Protein AF-0000000076143671 (afdb_homodimer)

Radius of gyration: 21.93 Å; Cα contacts (8 Å, |Δi|>4): 970; chains: 2; bounding box: 43×62×64 Å

InterPro domains:
  IPR011004 Trimeric LpxA-like superfamily [SSF51161] (24-179)
  IPR051159 Hexapeptide-repeat containing acetyltransferases [PTHR23416] (44-178)

Solvent-accessible surface area (backbone atoms only — not comparable to full-atom values): 17662 Å² total; per-residue (Å²): 127,59,84,61,67,81,40,56,78,71,84,79,74,55,67,69,58,51,53,53,39,51,52,45,51,52,46,37,63,69,70,35,39,74,45,57,71,92,50,64,36,65,58,49,48,49,54,34,39,74,51,50,20,44,67,42,55,76,38,43,60,31,30,59,34,44,67,61,33,40,58,27,34,38,36,31,37,46,21,36,37,29,49,47,18,35,42,39,25,80,24,44,34,38,39,25,34,46,21,39,39,29,39,47,17,37,45,36,10,61,51,58,41,83,91,40,86,50,40,48,80,42,68,29,42,31,41,37,30,38,45,19,35,38,31,40,44,18,38,39,39,50,54,25,38,38,30,43,39,17,32,36,37,61,58,15,31,35,77,56,67,43,60,58,34,22,33,23,41,25,76,70,40,38,80,73,48,75,49,61,66,62,129,125,61,84,59,62,79,42,56,76,72,83,81,76,54,66,66,58,51,52,51,40,51,53,47,51,51,47,37,64,70,67,35,39,73,45,57,70,92,49,65,36,65,57,49,50,49,53,34,39,75,51,49,20,44,68,41,57,76,38,43,61,32,29,60,33,44,67,62,31,41,58,27,34,36,36,32,38,45,22,33,38,30,48,48,18,34,40,37,24,81,24,45,36,38,39,26,32,46,21,39,39,28,39,46,17,36,42,33,10,61,50,58,41,74,36,37,88,50,41,49,79,41,69,28,43,31,41,36,31,40,47,19,35,38,30,38,43,20,36,38,37,50,54,25,38,38,28,44,41,16,32,38,36,62,56,13,31,34,78,53,66,42,62,58,36,22,34,23,41,40,59,69,43,38,80,72,46,76,54,83,78,83,128

pLDDT: mean 96.19, std 6.28, range [43.91, 99.0]

Secondary structure (DSSP, 8-state):
--TTGGG-------HHHHHHHHHHHHHIIIIITTS-TTS-HHHHHHHHHHTT-EE-TT-EE-TT-EES-GGGEEE-TT-EE-TT-EEE-SS-EEE-SS-EE-TT-EEE-EEE-TTSTT--EEE--EEE-TT-EE-TT-EE-TT-EE-TT-EEPTT-EE-S-B-TTEEEEETTEEEEEE-----/--GGGGG-------HHHHHHHHHHHHHIIIIITTS-TTS-HHHHHHHHHHTT-EE-TT-EE-TT-EES-GGGEEE-TT-EE-TT-EEE-SS-EEE-SS-EE-TT-EEE-EEE-TTSTT--EEE--EEE-TT-EE-TT-EE-TT-EE-TT-EEPTT-EE-S-B-TTEEEEETTEEEEEE-----

Foldseek 3Di:
DDPCVVLDADDPDDPVLVVLQVVVVVCLVPPQQVDDQVDDQVVNCVVLVVQQAAEEEQEREGSQEAARGSNQEYEEANEYEEHQEYRAPPHHEYYEYQEYDEYNEYEHQWFFDPVDSSRHIDGAYEAEYAQEYEYAHEYEYHHEYEDANEYEDYNEYDPYYADHQFYWYHDPIDGDGGNDDDD/DPPCVVLDADDPDDVVLVVLQVVVVVCLVPPQQVDDQVDDQVVNCVVLVVQQAAEEEQEREGSQEAARGSNQEYEEANEYEEHQEYRQPPHHEHYEYQEYEEYNEYEHQWFFDPVDSSGHIDGAYEAEYAQEYEYACEYEYHHEYEDANEYEDHNEYDPYYADHQFDWYHDPIDGDGGNDDDD

Nearest PDB structures (foldseek):
  4egg-assembly1_A  TM=7.668E-01  e=8.177E-09  Staphylococcus aureus subsp. aureus COL
  3vbp-assembly1_E  TM=7.638E-01  e=4.800E-09  Bacillus cereus SJ1
  3vbk-assembly1_E  TM=7.243E-01  e=2.133E-08  Bacillus cereus SJ1
  3jqy-assembly1_C  TM=7.443E-01  e=2.441E-06  Escherichia coli
  3jqy-assembly1_A  TM=7.448E-01  e=2.314E-06  Escherichia coli

Sequence (366 aa):
MSDFAQLKYVDTLPRSNKARRLLWGVVYQLLFRPTPRWMLHGWRSWLLRRFGAKVGVGCRIAPTCSIWAPWNLEIGDYTAIADGVDVYAMARITLGSKVAIS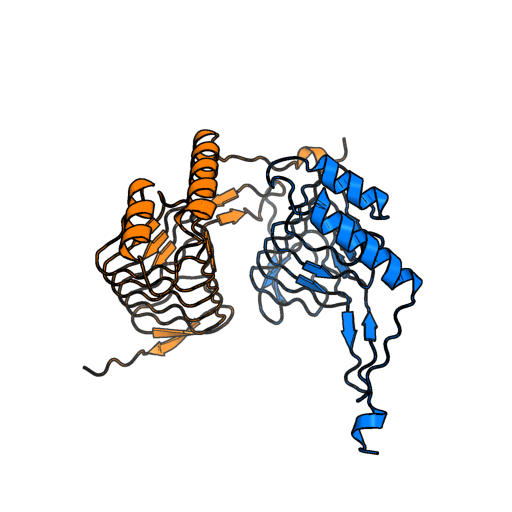QRSFLCTGTHDTRSLLRPLVTREILIKDHVWVAAESFIHPGCVLEEGCVVGARSVVIANLPAWMICVGAPCRPLKPRDITLMSDFAQLKYVDTLPRSNKARRLLWGVVYQLLFRPTPRWMLHGWRSWLLRRFGAKVGVGCRIAPTCSIWAPWNLEIGDYTAIADGVDVYAMARITLGSKVAISQRSFLCTGTHDTRSLLRPLVTREILIKDHVWVAAESFIHPGCVLEEGCVVGARSVVIANLPAWMICVGAPCRPLKPRDITL

Organism: NCBI:txid2745518

Structure (mmCIF, N/CA/C/O backbone):
data_AF-0000000076143671-model_v1
#
loop_
_entity.id
_entity.type
_entity.pdbx_description
1 polymer 'Colanic acid biosynthesis acetyltransferase'
#
loop_
_atom_site.group_PDB
_atom_site.id
_atom_site.type_symbol
_atom_site.label_atom_id
_atom_site.label_alt_id
_atom_site.label_comp_id
_atom_site.label_asym_id
_atom_site.label_entity_id
_atom_site.label_seq_id
_atom_site.pdbx_PDB_ins_code
_atom_site.Cartn_x
_atom_site.Cartn_y
_atom_site.Cartn_z
_atom_site.occupancy
_atom_site.B_iso_or_equiv
_atom_site.auth_seq_id
_atom_site.auth_comp_id
_atom_site.auth_asym_id
_atom_site.auth_atom_id
_atom_site.pdbx_PDB_model_num
ATOM 1 N N . MET A 1 1 ? 1.943 -39.688 24.562 1 51.44 1 MET A N 1
ATOM 2 C CA . MET A 1 1 ? 2.129 -38.719 23.516 1 51.44 1 MET A CA 1
ATOM 3 C C . MET A 1 1 ? 0.936 -37.75 23.453 1 51.44 1 MET A C 1
ATOM 5 O O . MET A 1 1 ? -0.212 -38.188 23.375 1 51.44 1 MET A O 1
ATOM 9 N N . SER A 1 2 ? 1.173 -36.5 23.719 1 63.84 2 SER A N 1
ATOM 10 C CA . SER A 1 2 ? 0.063 -35.562 23.859 1 63.84 2 SER A CA 1
ATOM 11 C C . SER A 1 2 ? -0.789 -35.531 22.594 1 63.84 2 SER A C 1
ATOM 13 O O . SER A 1 2 ? -0.32 -35.875 21.516 1 63.84 2 SER A O 1
ATOM 15 N N . ASP A 1 3 ? -2.123 -35.469 22.797 1 82.12 3 ASP A N 1
ATOM 16 C CA . ASP A 1 3 ? -3.148 -35.375 21.766 1 82.12 3 ASP A CA 1
ATOM 17 C C . ASP A 1 3 ? -2.768 -34.375 20.688 1 82.12 3 ASP A C 1
ATOM 19 O O . ASP A 1 3 ? -3.066 -34.562 19.516 1 82.12 3 ASP A O 1
ATOM 23 N N . PHE A 1 4 ? -1.729 -33.5 21.062 1 90 4 PHE A N 1
ATOM 24 C CA . PHE A 1 4 ? -1.314 -32.5 20.109 1 90 4 PHE A CA 1
ATOM 25 C C . PHE A 1 4 ? -0.252 -33.031 19.156 1 90 4 PHE A C 1
ATOM 27 O O . PHE A 1 4 ? -0.133 -32.594 18.016 1 90 4 PHE A O 1
ATOM 34 N N . ALA A 1 5 ? 0.58 -34 19.578 1 88.06 5 ALA A N 1
ATOM 35 C CA . ALA A 1 5 ? 1.626 -34.594 18.75 1 88.06 5 ALA A CA 1
ATOM 36 C C . ALA A 1 5 ? 1.041 -35.188 17.484 1 88.06 5 ALA A C 1
ATOM 38 O O . ALA A 1 5 ? 1.694 -35.219 16.438 1 88.06 5 ALA A O 1
ATOM 39 N N . GLN A 1 6 ? -0.098 -35.688 17.609 1 87.88 6 GLN A N 1
ATOM 40 C CA . GLN A 1 6 ? -0.768 -36.281 16.469 1 87.88 6 GLN A CA 1
ATOM 41 C C . GLN A 1 6 ? -1.235 -35.219 15.469 1 87.88 6 GLN A C 1
ATOM 43 O O . GLN A 1 6 ? -1.636 -35.562 14.352 1 87.88 6 GLN A O 1
ATOM 48 N N . LEU A 1 7 ? -1.093 -34 15.805 1 89.75 7 LEU A N 1
ATOM 49 C CA . LEU A 1 7 ? -1.6 -32.906 14.984 1 89.75 7 LEU A CA 1
ATOM 50 C C . LEU A 1 7 ? -0.452 -32.125 14.359 1 89.75 7 LEU A C 1
ATOM 52 O O . LEU A 1 7 ? -0.616 -30.953 13.992 1 89.75 7 LEU A O 1
ATOM 56 N N . LYS A 1 8 ? 0.599 -32.75 14.312 1 88.44 8 LYS A N 1
ATOM 57 C CA . LYS A 1 8 ? 1.756 -32.094 13.695 1 88.44 8 LYS A CA 1
ATOM 58 C C . LYS A 1 8 ? 1.464 -31.719 12.25 1 88.44 8 LYS A C 1
ATOM 60 O O . LYS A 1 8 ? 0.847 -32.469 11.508 1 88.44 8 LYS A O 1
ATOM 65 N N . TYR A 1 9 ? 1.885 -30.516 11.867 1 87.69 9 TYR A N 1
ATOM 66 C CA . TYR A 1 9 ? 1.709 -30.016 10.508 1 87.69 9 TYR A CA 1
ATOM 67 C C . TYR A 1 9 ? 2.367 -30.953 9.5 1 87.69 9 TYR A C 1
ATOM 69 O O . TYR A 1 9 ? 3.502 -31.391 9.695 1 87.69 9 TYR A O 1
ATOM 77 N N . VAL A 1 10 ? 1.644 -31.234 8.422 1 83.81 10 VAL A N 1
ATOM 78 C CA . VAL A 1 10 ? 2.166 -32.062 7.34 1 83.81 10 VAL A CA 1
ATOM 79 C C . VAL A 1 10 ? 2.438 -31.203 6.113 1 83.81 10 VAL A C 1
ATOM 81 O O . VAL A 1 10 ? 1.506 -30.672 5.496 1 83.81 10 VAL A O 1
ATOM 84 N N . ASP A 1 11 ? 3.67 -31.016 5.832 1 85.69 11 ASP A N 1
ATOM 85 C CA . ASP A 1 11 ? 4.078 -30.266 4.645 1 85.69 11 ASP A CA 1
ATOM 86 C C . ASP A 1 11 ? 3.898 -31.109 3.383 1 85.69 11 ASP A C 1
ATOM 88 O O . ASP A 1 11 ? 4.598 -32.094 3.189 1 85.69 11 ASP A O 1
ATOM 92 N N . THR A 1 12 ? 3.016 -30.688 2.525 1 84.81 12 THR A N 1
ATOM 93 C CA . THR A 1 12 ? 2.65 -31.469 1.353 1 84.81 12 THR A CA 1
ATOM 94 C C . THR A 1 12 ? 3.336 -30.938 0.102 1 84.81 12 THR A C 1
ATOM 96 O O . THR A 1 12 ? 3.145 -31.469 -0.995 1 84.81 12 THR A O 1
ATOM 99 N N . LEU A 1 13 ? 4.109 -29.906 0.193 1 86.19 13 LEU A N 1
ATOM 100 C CA . LEU A 1 13 ? 4.805 -29.359 -0.965 1 86.19 13 LEU A CA 1
ATOM 101 C C . LEU A 1 13 ? 5.941 -30.281 -1.399 1 86.19 13 LEU A C 1
ATOM 103 O O . LEU A 1 13 ? 6.766 -30.688 -0.576 1 86.19 13 LEU A O 1
ATOM 107 N N . PRO A 1 14 ? 5.984 -30.578 -2.713 1 88.19 14 PRO A N 1
ATOM 108 C CA . PRO A 1 14 ? 7.027 -31.469 -3.205 1 88.19 14 PRO A CA 1
ATOM 109 C C . PRO A 1 14 ? 8.43 -30.891 -3.057 1 88.19 14 PRO A C 1
ATOM 111 O O . PRO A 1 14 ? 8.594 -29.656 -3.057 1 88.19 14 PRO A O 1
ATOM 114 N N . ARG A 1 15 ? 9.461 -31.703 -3.012 1 89.25 15 ARG A N 1
ATOM 115 C CA . ARG A 1 15 ? 10.852 -31.297 -2.854 1 89.25 15 ARG A CA 1
ATOM 116 C C . ARG A 1 15 ? 11.32 -30.469 -4.047 1 89.25 15 ARG A C 1
ATOM 118 O O . ARG A 1 15 ? 12.133 -29.562 -3.896 1 89.25 15 ARG A O 1
ATOM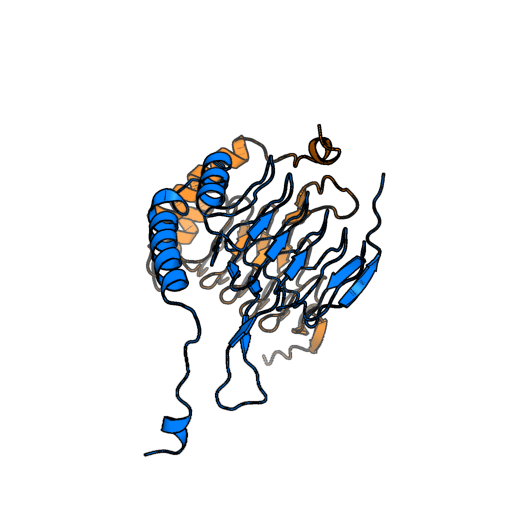 125 N N . SER A 1 16 ? 10.859 -30.875 -5.188 1 89.88 16 SER A N 1
ATOM 126 C CA . SER A 1 16 ? 11.219 -30.141 -6.398 1 89.88 16 SER A CA 1
ATOM 127 C C . SER A 1 16 ? 10.781 -28.688 -6.312 1 89.88 16 SER A C 1
ATOM 129 O O . SER A 1 16 ? 11.516 -27.781 -6.742 1 89.88 16 SER A O 1
ATOM 131 N N . ASN A 1 17 ? 9.648 -28.516 -5.805 1 91 17 ASN A N 1
ATOM 132 C CA . ASN A 1 17 ? 9.148 -27.156 -5.598 1 91 17 ASN A CA 1
ATOM 133 C C . ASN A 1 17 ? 10 -26.391 -4.598 1 91 17 ASN A C 1
ATOM 135 O O . ASN A 1 17 ? 10.32 -25.219 -4.816 1 91 17 ASN A O 1
ATOM 139 N N . LYS A 1 18 ? 10.453 -27 -3.605 1 93.06 18 LYS A N 1
ATOM 140 C CA . LYS A 1 18 ? 11.281 -26.375 -2.576 1 93.06 18 LYS A CA 1
ATOM 141 C C . LYS A 1 18 ? 12.641 -25.953 -3.141 1 93.06 18 LYS A C 1
ATOM 143 O O . LYS A 1 18 ? 13.141 -24.875 -2.82 1 93.06 18 LYS A O 1
ATOM 148 N N . ALA A 1 19 ? 13.219 -26.859 -3.924 1 95.38 19 ALA A N 1
ATOM 149 C CA . ALA A 1 19 ? 14.508 -26.547 -4.535 1 95.38 19 ALA A CA 1
ATOM 150 C C . ALA A 1 19 ? 14.406 -25.359 -5.477 1 95.38 19 ALA A C 1
ATOM 152 O O . ALA A 1 19 ? 15.266 -24.469 -5.469 1 95.38 19 ALA A O 1
ATOM 153 N N . ARG A 1 20 ? 13.406 -25.328 -6.309 1 96.19 20 ARG A N 1
ATOM 154 C CA . ARG A 1 20 ? 13.18 -24.219 -7.238 1 96.19 20 ARG A CA 1
ATOM 155 C C . ARG A 1 20 ? 12.961 -22.906 -6.488 1 96.19 20 ARG A C 1
ATOM 157 O O . ARG A 1 20 ? 13.461 -21.859 -6.902 1 96.19 20 ARG A O 1
ATOM 164 N N . ARG A 1 21 ? 12.32 -22.984 -5.422 1 96.69 21 ARG A N 1
ATOM 165 C CA . ARG A 1 21 ? 12.047 -21.812 -4.602 1 96.69 21 ARG A CA 1
ATOM 166 C C . ARG A 1 21 ? 13.328 -21.281 -3.963 1 96.69 21 ARG A C 1
ATOM 168 O O . ARG A 1 21 ? 13.508 -20.078 -3.83 1 96.69 21 ARG A O 1
ATOM 175 N N . LEU A 1 22 ? 14.102 -22.203 -3.512 1 97.44 22 LEU A N 1
ATOM 176 C CA . LEU A 1 22 ? 15.391 -21.812 -2.949 1 97.44 22 LEU A CA 1
ATOM 177 C C . LEU A 1 22 ? 16.234 -21.062 -3.982 1 97.44 22 LEU A C 1
ATOM 179 O O . LEU A 1 22 ? 16.797 -20.016 -3.688 1 97.44 22 LEU A O 1
ATOM 183 N N . LEU A 1 23 ? 16.297 -21.656 -5.16 1 98.19 23 LEU A N 1
ATOM 184 C CA . LEU A 1 23 ? 17.062 -21.016 -6.238 1 98.19 23 LEU A CA 1
ATOM 185 C C . LEU A 1 23 ? 16.484 -19.641 -6.566 1 98.19 23 LEU A C 1
ATOM 187 O O . LEU A 1 23 ? 17.234 -18.672 -6.691 1 98.19 23 LEU A O 1
ATOM 191 N N . TRP A 1 24 ? 15.219 -19.562 -6.691 1 98.44 24 TRP A N 1
ATOM 192 C CA . TRP A 1 24 ? 14.578 -18.266 -6.945 1 98.44 24 TRP A CA 1
ATOM 193 C C . TRP A 1 24 ? 14.891 -17.281 -5.832 1 98.44 24 TRP A C 1
ATOM 195 O O . TRP A 1 24 ? 15.172 -16.109 -6.094 1 98.44 24 TRP A O 1
ATOM 205 N N . GLY A 1 25 ? 14.812 -17.75 -4.637 1 98.38 25 GLY A N 1
ATOM 206 C CA . GLY A 1 25 ? 15.117 -16.891 -3.504 1 98.38 25 GLY A CA 1
ATOM 207 C C . GLY A 1 25 ? 16.5 -16.25 -3.6 1 98.38 25 GLY A C 1
ATOM 208 O O . GLY A 1 25 ? 16.656 -15.07 -3.311 1 98.38 25 GLY A O 1
ATOM 209 N N . VAL A 1 26 ? 17.438 -17.031 -4.004 1 98.56 26 VAL A N 1
ATOM 210 C CA . VAL A 1 26 ? 18.812 -16.547 -4.156 1 98.56 26 VAL A CA 1
ATOM 211 C C . VAL A 1 26 ? 18.875 -15.516 -5.285 1 98.56 26 VAL A C 1
ATOM 213 O O . VAL A 1 26 ? 19.422 -14.438 -5.113 1 98.56 26 VAL A O 1
ATOM 216 N N . VAL A 1 27 ? 18.281 -15.852 -6.406 1 98.5 27 VAL A N 1
ATOM 217 C CA . VAL A 1 27 ? 18.281 -14.969 -7.566 1 98.5 27 VAL A CA 1
ATOM 218 C C . VAL A 1 27 ? 17.547 -13.68 -7.227 1 98.5 27 VAL A C 1
ATOM 220 O O . VAL A 1 27 ? 17.984 -12.586 -7.609 1 98.5 27 VAL A O 1
ATOM 223 N N . TYR A 1 28 ? 16.438 -13.82 -6.562 1 98.5 28 TYR A N 1
ATOM 224 C CA . TYR A 1 28 ? 15.656 -12.664 -6.133 1 98.5 28 TYR A CA 1
ATOM 225 C C . TYR A 1 28 ? 16.516 -11.711 -5.301 1 98.5 28 TYR A C 1
ATOM 227 O O . TYR A 1 28 ? 16.547 -10.508 -5.562 1 98.5 28 TYR A O 1
ATOM 235 N N . GLN A 1 29 ? 17.219 -12.18 -4.285 1 98.31 29 GLN A N 1
ATOM 236 C CA . GLN A 1 29 ? 17.984 -11.359 -3.348 1 98.31 29 GLN A CA 1
ATOM 237 C C . GLN A 1 29 ? 19.172 -10.695 -4.035 1 98.31 29 GLN A C 1
ATOM 239 O O . GLN A 1 29 ? 19.531 -9.57 -3.709 1 98.31 29 GLN A O 1
ATOM 244 N N . LEU A 1 30 ? 19.734 -11.336 -5.035 1 98.31 30 LEU A N 1
ATOM 245 C CA . LEU A 1 30 ? 21 -10.875 -5.594 1 98.31 30 LEU A CA 1
ATOM 246 C C . LEU A 1 30 ? 20.766 -10.078 -6.875 1 98.31 30 LEU A C 1
ATOM 248 O O . LEU A 1 30 ? 21.484 -9.125 -7.156 1 98.31 30 LEU A O 1
ATOM 252 N N . LEU A 1 31 ? 19.75 -10.477 -7.66 1 98.31 31 LEU A N 1
ATOM 253 C CA . LEU A 1 31 ? 19.688 -9.961 -9.023 1 98.31 31 LEU A CA 1
ATOM 254 C C . LEU A 1 31 ? 18.375 -9.211 -9.258 1 98.31 31 LEU A C 1
ATOM 256 O O . LEU A 1 31 ? 18.25 -8.461 -10.227 1 98.31 31 LEU A O 1
ATOM 260 N N . PHE A 1 32 ? 17.422 -9.414 -8.422 1 98.44 32 PHE A N 1
ATOM 261 C CA . PHE A 1 32 ? 16.109 -8.812 -8.609 1 98.44 32 PHE A CA 1
ATOM 262 C C . PHE A 1 32 ? 15.914 -7.633 -7.656 1 98.44 32 PHE A C 1
ATOM 264 O O . PHE A 1 32 ? 15.852 -6.48 -8.094 1 98.44 32 PHE A O 1
ATOM 271 N N . ARG A 1 33 ? 15.977 -7.816 -6.352 1 97.62 33 ARG A N 1
ATOM 272 C CA . ARG A 1 33 ? 15.625 -6.875 -5.293 1 97.62 33 ARG A CA 1
ATOM 273 C C . ARG A 1 33 ? 16.562 -5.672 -5.301 1 97.62 33 ARG A C 1
ATOM 275 O O . ARG A 1 33 ? 16.125 -4.535 -5.109 1 97.62 33 ARG A O 1
ATOM 282 N N . PRO A 1 34 ? 17.875 -5.816 -5.555 1 96.31 34 PRO A N 1
ATOM 283 C CA . PRO A 1 34 ? 18.766 -4.672 -5.434 1 96.31 34 PRO A CA 1
ATOM 284 C C . PRO A 1 34 ? 18.703 -3.74 -6.641 1 96.31 34 PRO A C 1
ATOM 286 O O . PRO A 1 34 ? 19.359 -2.691 -6.652 1 96.31 34 PRO A O 1
ATOM 289 N N . THR A 1 35 ? 17.906 -4.023 -7.641 1 96.06 35 THR A N 1
ATOM 290 C CA . THR A 1 35 ? 17.828 -3.193 -8.836 1 96.06 35 THR A CA 1
ATOM 291 C C . THR A 1 35 ? 17.078 -1.894 -8.547 1 96.06 35 THR A C 1
ATOM 293 O O . THR A 1 35 ? 16.188 -1.862 -7.703 1 96.06 35 THR A O 1
ATOM 296 N N . PRO A 1 36 ? 17.5 -0.826 -9.227 1 91.12 36 PRO A N 1
ATOM 297 C CA . PRO A 1 36 ? 16.812 0.444 -8.984 1 91.12 36 PRO A CA 1
ATOM 298 C C . PRO A 1 36 ? 15.359 0.433 -9.461 1 91.12 36 PRO A C 1
ATOM 300 O O . PRO A 1 36 ? 15.07 -0.077 -10.547 1 91.12 36 PRO A O 1
ATOM 303 N N . ARG A 1 37 ? 14.547 1.018 -8.641 1 87.19 37 ARG A N 1
ATOM 304 C CA . ARG A 1 37 ? 13.102 1.002 -8.852 1 87.19 37 ARG A CA 1
ATOM 305 C C . ARG A 1 37 ? 12.734 1.666 -10.172 1 87.19 37 ARG A C 1
ATOM 307 O O . ARG A 1 37 ? 11.836 1.203 -10.875 1 87.19 37 ARG A O 1
ATOM 314 N N . TRP A 1 38 ? 13.391 2.643 -10.555 1 85.69 38 TRP A N 1
ATOM 315 C CA . TRP A 1 38 ? 12.953 3.479 -11.664 1 85.69 38 TRP A CA 1
ATOM 316 C C . TRP A 1 38 ? 13.516 2.967 -12.984 1 85.69 38 TRP A C 1
ATOM 318 O O . TRP A 1 38 ? 13.156 3.459 -14.055 1 85.69 38 TRP A O 1
ATOM 328 N N . MET A 1 39 ? 14.383 1.941 -12.859 1 88.81 39 MET A N 1
ATOM 329 C CA . MET A 1 39 ? 15.023 1.429 -14.07 1 88.81 39 MET A CA 1
ATOM 330 C C . MET A 1 39 ? 15.062 -0.096 -14.055 1 88.81 39 MET A C 1
ATOM 332 O O . MET A 1 39 ? 14.641 -0.726 -13.086 1 88.81 39 MET A O 1
ATOM 336 N N . LEU A 1 40 ? 15.375 -0.721 -15.227 1 94.62 40 LEU A N 1
ATOM 337 C CA . LEU A 1 40 ? 15.664 -2.139 -15.414 1 94.62 40 LEU A CA 1
ATOM 338 C C . LEU A 1 40 ? 14.391 -2.971 -15.32 1 94.62 40 LEU A C 1
ATOM 340 O O . LEU A 1 40 ? 14.398 -4.059 -14.734 1 94.62 40 LEU A O 1
ATOM 344 N N . HIS A 1 41 ? 13.305 -2.416 -15.727 1 96.12 41 HIS A N 1
ATOM 345 C CA . HIS A 1 41 ? 12.062 -3.176 -15.789 1 96.12 41 HIS A CA 1
ATOM 346 C C . HIS A 1 41 ? 12.203 -4.387 -16.703 1 96.12 41 HIS A C 1
ATOM 348 O O . HIS A 1 41 ? 11.695 -5.469 -16.406 1 96.12 41 HIS A O 1
ATOM 354 N N . GLY A 1 42 ? 12.883 -4.199 -17.797 1 97.62 42 GLY A N 1
ATOM 355 C CA . GLY A 1 42 ? 13.109 -5.293 -18.734 1 97.62 42 GLY A CA 1
ATOM 356 C C . GLY A 1 42 ? 13.891 -6.438 -18.125 1 97.62 42 GLY A C 1
ATOM 357 O O . GLY A 1 42 ? 13.586 -7.605 -18.375 1 97.62 42 GLY A O 1
ATOM 358 N N . TRP A 1 43 ? 14.945 -6.047 -17.344 1 98.38 43 TRP A N 1
ATOM 359 C CA . TRP A 1 43 ? 15.766 -7.043 -16.672 1 98.38 43 TRP A CA 1
ATOM 360 C C . TRP A 1 43 ? 14.922 -7.879 -15.711 1 98.38 43 TRP A C 1
ATOM 362 O O . TRP A 1 43 ? 15 -9.109 -15.719 1 98.38 43 TRP A O 1
ATOM 372 N N . ARG A 1 44 ? 14.078 -7.266 -14.969 1 98.62 44 ARG A N 1
ATOM 373 C CA . ARG A 1 44 ? 13.25 -7.969 -13.992 1 98.62 44 ARG A CA 1
ATOM 374 C C . ARG A 1 44 ? 12.227 -8.859 -14.688 1 98.62 44 ARG A C 1
ATOM 376 O O . ARG A 1 44 ? 12 -10 -14.266 1 98.62 44 ARG A O 1
ATOM 383 N N . SER A 1 45 ? 11.633 -8.383 -15.758 1 98.69 45 SER A N 1
ATOM 384 C CA . SER A 1 45 ? 10.711 -9.203 -16.547 1 98.69 45 SER A CA 1
ATOM 385 C C . SER A 1 45 ? 11.422 -10.398 -17.156 1 98.69 45 SER A C 1
ATOM 387 O O . SER A 1 45 ? 10.875 -11.5 -17.203 1 98.69 45 SER A O 1
ATOM 389 N N . TRP A 1 46 ? 12.641 -10.117 -17.641 1 98.69 46 TRP A N 1
ATOM 390 C CA . TRP A 1 46 ? 13.445 -11.188 -18.219 1 98.69 46 TRP A CA 1
ATOM 391 C C . TRP A 1 46 ? 13.734 -12.281 -17.203 1 98.69 46 TRP A C 1
ATOM 393 O O . TRP A 1 46 ? 13.578 -13.469 -17.484 1 98.69 46 TRP A O 1
ATOM 403 N N . LEU A 1 47 ? 14.133 -11.914 -16.016 1 98.69 47 LEU A N 1
ATOM 404 C CA . LEU A 1 47 ? 14.422 -12.859 -14.938 1 98.69 47 LEU A CA 1
ATOM 405 C C . LEU A 1 47 ? 13.188 -13.695 -14.609 1 98.69 47 LEU A C 1
ATOM 407 O O . LEU A 1 47 ? 13.281 -14.914 -14.453 1 98.69 47 LEU A O 1
ATOM 411 N N . LEU A 1 48 ? 12.047 -13.039 -14.547 1 98.81 48 LEU A N 1
ATOM 412 C CA . LEU A 1 48 ? 10.797 -13.734 -14.242 1 98.81 48 LEU A CA 1
ATOM 413 C C . LEU A 1 48 ? 10.469 -14.758 -15.32 1 98.81 48 LEU A C 1
ATOM 415 O O . LEU A 1 48 ? 10.07 -15.883 -15.016 1 98.81 48 LEU A O 1
ATOM 419 N N . ARG A 1 49 ? 10.641 -14.367 -16.531 1 98.81 49 ARG A N 1
ATOM 420 C CA . ARG A 1 49 ? 10.383 -15.289 -17.641 1 98.81 49 ARG A CA 1
ATOM 421 C C . ARG A 1 49 ? 11.312 -16.5 -17.562 1 98.81 49 ARG A C 1
ATOM 423 O O . ARG A 1 49 ? 10.906 -17.625 -17.859 1 98.81 49 ARG A O 1
ATOM 430 N N . ARG A 1 50 ? 12.523 -16.266 -17.172 1 98.62 50 ARG A N 1
ATOM 431 C CA . ARG A 1 50 ? 13.5 -17.344 -17.078 1 98.62 50 ARG A CA 1
ATOM 432 C C . ARG A 1 50 ? 13.102 -18.344 -16 1 98.62 50 ARG A C 1
ATOM 434 O O . ARG A 1 50 ? 13.484 -19.516 -16.062 1 98.62 50 ARG A O 1
ATOM 441 N N . PHE A 1 51 ? 12.305 -17.859 -15.117 1 98.62 51 PHE A N 1
ATOM 442 C CA . PHE A 1 51 ? 11.883 -18.75 -14.039 1 98.62 51 PHE A CA 1
ATOM 443 C C . PHE A 1 51 ? 10.453 -19.234 -14.258 1 98.62 51 PHE A C 1
ATOM 445 O O . PHE A 1 51 ? 9.805 -19.703 -13.32 1 98.62 51 PHE A O 1
ATOM 452 N N . GLY A 1 52 ? 9.93 -18.969 -15.461 1 98.5 52 GLY A N 1
ATOM 453 C CA . GLY A 1 52 ? 8.703 -19.641 -15.852 1 98.5 52 GLY A CA 1
ATOM 454 C C . GLY A 1 52 ? 7.504 -18.719 -15.891 1 98.5 52 GLY A C 1
ATOM 455 O O . GLY A 1 52 ? 6.41 -19.125 -16.297 1 98.5 52 GLY A O 1
ATOM 456 N N . ALA A 1 53 ? 7.637 -17.531 -15.453 1 98.88 53 ALA A N 1
ATOM 457 C CA . ALA A 1 53 ? 6.52 -16.594 -15.539 1 98.88 53 ALA A CA 1
ATOM 458 C C . ALA A 1 53 ? 6.23 -16.203 -16.984 1 98.88 53 ALA A C 1
ATOM 460 O O . ALA A 1 53 ? 7.117 -16.266 -17.844 1 98.88 53 ALA A O 1
ATOM 461 N N . LYS A 1 54 ? 4.996 -15.891 -17.25 1 98.88 54 LYS A N 1
ATOM 462 C CA . LYS A 1 54 ? 4.602 -15.211 -18.484 1 98.88 54 LYS A CA 1
ATOM 463 C C . LYS A 1 54 ? 4.379 -13.719 -18.234 1 98.88 54 LYS A C 1
ATOM 465 O O . LYS A 1 54 ? 3.49 -13.336 -17.469 1 98.88 54 LYS A O 1
ATOM 470 N N . VAL A 1 55 ? 5.191 -12.922 -18.891 1 98.81 55 VAL A N 1
ATOM 471 C CA . VAL A 1 55 ? 5.121 -11.484 -18.672 1 98.81 55 VAL A CA 1
ATOM 472 C C . VAL A 1 55 ? 5.016 -10.766 -20.031 1 98.81 55 VAL A C 1
ATOM 474 O O . VAL A 1 55 ? 5.871 -10.938 -20.891 1 98.81 55 VAL A O 1
ATOM 477 N N . GLY A 1 56 ? 3.98 -10.031 -20.172 1 98.25 56 GLY A N 1
ATOM 478 C CA . GLY A 1 56 ? 3.762 -9.273 -21.391 1 98.25 56 GLY A CA 1
ATOM 479 C C . GLY A 1 56 ? 4.715 -8.102 -21.547 1 98.25 56 GLY A C 1
ATOM 480 O O . GLY A 1 56 ? 5.703 -7.996 -20.828 1 98.25 56 GLY A O 1
ATOM 481 N N . VAL A 1 57 ? 4.406 -7.254 -22.484 1 96.94 57 VAL A N 1
ATOM 482 C CA . VAL A 1 57 ? 5.289 -6.141 -22.812 1 96.94 57 VAL A CA 1
ATOM 483 C C . VAL A 1 57 ? 4.953 -4.938 -21.938 1 96.94 57 VAL A C 1
ATOM 485 O O . VAL A 1 57 ? 3.826 -4.812 -21.453 1 96.94 57 VAL A O 1
ATOM 488 N N . GLY A 1 58 ? 5.934 -4.145 -21.641 1 96.19 58 GLY A N 1
ATOM 489 C CA . GLY A 1 58 ? 5.73 -2.842 -21.031 1 96.19 58 GLY A CA 1
ATOM 490 C C . GLY A 1 58 ? 5.363 -2.92 -19.562 1 96.19 58 GLY A C 1
ATOM 491 O O . GLY A 1 58 ? 4.82 -1.965 -19 1 96.19 58 GLY A O 1
ATOM 492 N N . CYS A 1 59 ? 5.559 -4.02 -18.938 1 97.38 59 CYS A N 1
ATOM 493 C CA . CYS A 1 59 ? 5.234 -4.172 -17.531 1 97.38 59 CYS A CA 1
ATOM 494 C C . CYS A 1 59 ? 6.258 -3.453 -16.656 1 97.38 59 CYS A C 1
ATOM 496 O O . CYS A 1 59 ? 7.422 -3.322 -17.031 1 97.38 59 CYS A O 1
ATOM 498 N N . ARG A 1 60 ? 5.773 -2.924 -15.617 1 97.25 60 ARG A N 1
ATOM 499 C CA . ARG A 1 60 ? 6.609 -2.303 -14.594 1 97.25 60 ARG A CA 1
ATOM 500 C C . ARG A 1 60 ? 6.488 -3.039 -13.266 1 97.25 60 ARG A C 1
ATOM 502 O O . ARG A 1 60 ? 5.5 -2.871 -12.539 1 97.25 60 A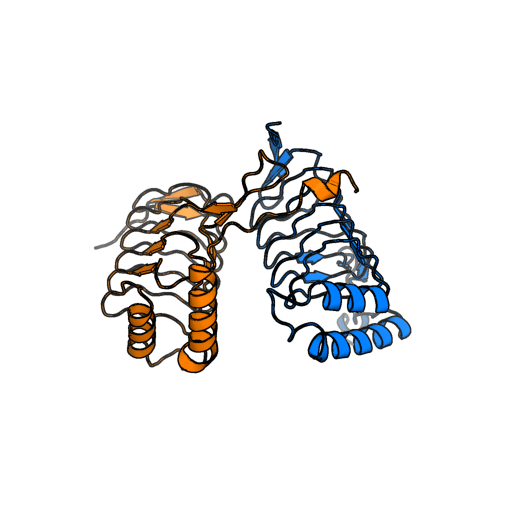RG A O 1
ATOM 509 N N . ILE A 1 61 ? 7.469 -3.75 -12.906 1 98.31 61 ILE A N 1
ATOM 510 C CA . ILE A 1 61 ? 7.48 -4.574 -11.695 1 98.31 61 ILE A CA 1
ATOM 511 C C . ILE A 1 61 ? 8.523 -4.047 -10.719 1 98.31 61 ILE A C 1
ATOM 513 O O . ILE A 1 61 ? 9.719 -4.043 -11.023 1 98.31 61 ILE A O 1
ATOM 517 N N . ALA A 1 62 ? 8.047 -3.631 -9.578 1 98.25 62 ALA A N 1
ATOM 518 C CA . ALA A 1 62 ? 8.938 -3.029 -8.594 1 98.25 62 ALA A CA 1
ATOM 519 C C . ALA A 1 62 ? 9.914 -4.062 -8.031 1 98.25 62 ALA A C 1
ATOM 521 O O . ALA A 1 62 ? 9.539 -5.219 -7.82 1 98.25 62 ALA A O 1
ATOM 522 N N . PRO A 1 63 ? 11.07 -3.66 -7.676 1 97.88 63 PRO A N 1
ATOM 523 C CA . PRO A 1 63 ? 12.07 -4.609 -7.199 1 97.88 63 PRO A CA 1
ATOM 524 C C . PRO A 1 63 ? 11.773 -5.137 -5.801 1 97.88 63 PRO A C 1
ATOM 526 O O . PRO A 1 63 ? 12.273 -6.195 -5.414 1 97.88 63 PRO A O 1
ATOM 529 N N . THR A 1 64 ? 10.984 -4.391 -5.074 1 97.69 64 THR A N 1
ATOM 530 C CA . THR A 1 64 ? 10.766 -4.781 -3.684 1 97.69 64 THR A CA 1
ATOM 531 C C . THR A 1 64 ? 9.531 -5.664 -3.555 1 97.69 64 THR A C 1
ATOM 533 O O . THR A 1 64 ? 9.188 -6.113 -2.459 1 97.69 64 THR A O 1
ATOM 536 N N . CYS A 1 65 ? 8.836 -5.906 -4.656 1 98.31 65 CYS A N 1
ATOM 537 C CA . CYS A 1 65 ? 7.742 -6.867 -4.566 1 98.31 65 CYS A CA 1
ATOM 538 C C . CYS A 1 65 ? 8.281 -8.281 -4.371 1 98.31 65 CYS A C 1
ATOM 540 O O . CYS A 1 65 ? 9.375 -8.602 -4.832 1 98.31 65 CYS A O 1
ATOM 542 N N . SER A 1 66 ? 7.531 -9.039 -3.631 1 98.12 66 SER A N 1
ATOM 543 C CA . SER A 1 66 ? 7.887 -10.445 -3.426 1 98.12 66 SER A CA 1
ATOM 544 C C . SER A 1 66 ? 7.047 -11.359 -4.312 1 98.12 66 SER A C 1
ATOM 546 O O . SER A 1 66 ? 5.824 -11.219 -4.379 1 98.12 66 SER A O 1
ATOM 548 N N . ILE A 1 67 ? 7.688 -12.273 -4.984 1 98.25 67 ILE A N 1
ATOM 549 C CA . ILE A 1 67 ? 7.027 -13.266 -5.82 1 98.25 67 ILE A CA 1
ATOM 550 C C . ILE A 1 67 ? 7.383 -14.672 -5.332 1 98.25 67 ILE A C 1
ATOM 552 O O . ILE A 1 67 ? 8.523 -15.109 -5.473 1 98.25 67 ILE A O 1
ATOM 556 N N . TRP A 1 68 ? 6.438 -15.328 -4.844 1 97.81 68 TRP A N 1
ATOM 557 C CA . TRP A 1 68 ? 6.641 -16.625 -4.195 1 97.81 68 TRP A CA 1
ATOM 558 C C . TRP A 1 68 ? 7.098 -17.672 -5.203 1 97.81 68 TRP A C 1
ATOM 560 O O . TRP A 1 68 ? 8.047 -18.406 -4.945 1 97.81 68 TRP A O 1
ATOM 570 N N . ALA A 1 69 ? 6.492 -17.797 -6.32 1 98.25 69 ALA A N 1
ATOM 571 C CA . ALA A 1 69 ? 6.766 -18.75 -7.387 1 98.25 69 ALA A CA 1
ATOM 572 C C . ALA A 1 69 ? 6.496 -18.141 -8.758 1 98.25 69 ALA A C 1
ATOM 574 O O . ALA A 1 69 ? 5.359 -18.141 -9.234 1 98.25 69 ALA A O 1
ATOM 575 N N . PRO A 1 70 ? 7.559 -17.703 -9.414 1 98.69 70 PRO A N 1
ATOM 576 C CA . PRO A 1 70 ? 7.355 -17.078 -10.719 1 98.69 70 PRO A CA 1
ATOM 577 C C . PRO A 1 70 ? 6.664 -18 -11.719 1 98.69 70 PRO A C 1
ATOM 579 O O . PRO A 1 70 ? 5.91 -17.547 -12.578 1 98.69 70 PRO A O 1
ATOM 582 N N . TRP A 1 71 ? 6.855 -19.25 -11.648 1 98.62 71 TRP A N 1
ATOM 583 C CA . TRP A 1 71 ? 6.285 -20.203 -12.586 1 98.62 71 TRP A CA 1
ATOM 584 C C . TRP A 1 71 ? 4.773 -20.297 -12.414 1 98.62 71 TRP A C 1
ATOM 586 O O . TRP A 1 71 ? 4.086 -20.906 -13.234 1 98.62 71 TRP A O 1
ATOM 596 N N . ASN A 1 72 ? 4.246 -19.688 -11.391 1 98.75 72 ASN A N 1
ATOM 597 C CA . ASN A 1 72 ? 2.803 -19.625 -11.18 1 98.75 72 ASN A CA 1
ATOM 598 C C . ASN A 1 72 ? 2.24 -18.25 -11.516 1 98.75 72 ASN A C 1
ATOM 600 O O . ASN A 1 72 ? 1.109 -17.922 -11.141 1 98.75 72 ASN A O 1
ATOM 604 N N . LEU A 1 73 ? 2.961 -17.406 -12.195 1 98.88 73 LEU A N 1
ATOM 605 C CA . LEU A 1 73 ? 2.555 -16.016 -12.422 1 98.88 73 LEU A CA 1
ATOM 606 C C . LEU A 1 73 ? 2.4 -15.734 -13.906 1 98.88 73 LEU A C 1
ATOM 608 O O . LEU A 1 73 ? 3.305 -16.016 -14.695 1 98.88 73 LEU A O 1
ATOM 612 N N . GLU A 1 74 ? 1.266 -15.234 -14.312 1 98.94 74 GLU A N 1
ATOM 613 C CA . GLU A 1 74 ? 1.007 -14.742 -15.656 1 98.94 74 GLU A CA 1
ATOM 614 C C . GLU A 1 74 ? 0.556 -13.281 -15.641 1 98.94 74 GLU A C 1
ATOM 616 O O . GLU A 1 74 ? -0.383 -12.93 -14.922 1 98.94 74 GLU A O 1
ATOM 621 N N . ILE A 1 75 ? 1.2 -12.484 -16.406 1 98.88 75 ILE A N 1
ATOM 622 C CA . ILE A 1 75 ? 0.932 -11.047 -16.469 1 98.88 75 ILE A CA 1
ATOM 623 C C . ILE A 1 75 ? 0.743 -10.617 -17.922 1 98.88 75 ILE A C 1
ATOM 625 O O . ILE A 1 75 ? 1.577 -10.914 -18.781 1 98.88 75 ILE A O 1
ATOM 629 N N . GLY A 1 76 ? -0.34 -9.914 -18.203 1 98.5 76 GLY A N 1
ATOM 630 C CA . GLY A 1 76 ? -0.559 -9.336 -19.531 1 98.5 76 GLY A CA 1
ATOM 631 C C . GLY A 1 76 ? 0.333 -8.141 -19.812 1 98.5 76 GLY A C 1
ATOM 632 O O . GLY A 1 76 ? 1.431 -8.031 -19.25 1 98.5 76 GLY A O 1
ATOM 633 N N . ASP A 1 77 ? -0.127 -7.289 -20.719 1 98.25 77 ASP A N 1
ATOM 634 C CA . ASP A 1 77 ? 0.668 -6.16 -21.188 1 98.25 77 ASP A CA 1
ATOM 635 C C . ASP A 1 77 ? 0.438 -4.922 -20.328 1 98.25 77 ASP A C 1
ATOM 637 O O . ASP A 1 77 ? -0.681 -4.676 -19.859 1 98.25 77 ASP A O 1
ATOM 641 N N . TYR A 1 78 ? 1.494 -4.148 -20.062 1 97.44 78 TYR A N 1
ATOM 642 C CA . TYR A 1 78 ? 1.446 -2.822 -19.453 1 97.44 78 TYR A CA 1
ATOM 643 C C . TYR A 1 78 ? 0.843 -2.883 -18.062 1 97.44 78 TYR A C 1
ATOM 645 O O . TYR A 1 78 ? 0.109 -1.978 -17.656 1 97.44 78 TYR A O 1
ATOM 653 N N . THR A 1 79 ? 1.038 -3.99 -17.406 1 98.06 79 THR A N 1
ATOM 654 C CA . THR A 1 79 ? 0.612 -4.176 -16.031 1 98.06 79 THR A CA 1
ATOM 655 C C . THR A 1 79 ? 1.723 -3.777 -15.062 1 98.06 79 THR A C 1
ATOM 657 O O . THR A 1 79 ? 2.904 -3.99 -15.344 1 98.06 79 THR A O 1
ATOM 660 N N . ALA A 1 80 ? 1.286 -3.158 -13.961 1 98.06 80 ALA A N 1
ATOM 661 C CA . ALA A 1 80 ? 2.25 -2.68 -12.977 1 98.06 80 ALA A CA 1
ATOM 662 C C . ALA A 1 80 ? 2.043 -3.365 -11.633 1 98.06 80 ALA A C 1
ATOM 664 O O . ALA A 1 80 ? 0.906 -3.568 -11.195 1 98.06 80 ALA A O 1
ATOM 665 N N . ILE A 1 81 ? 3.111 -3.746 -10.953 1 98.75 81 ILE A N 1
ATOM 666 C CA . ILE A 1 81 ? 3.164 -4.25 -9.586 1 98.75 81 ILE A CA 1
ATOM 667 C C . ILE A 1 81 ? 4.078 -3.361 -8.742 1 98.75 81 ILE A C 1
ATOM 669 O O . ILE A 1 81 ? 5.285 -3.301 -8.984 1 98.75 81 ILE A O 1
ATOM 673 N N . ALA A 1 82 ? 3.506 -2.734 -7.758 1 98.19 82 ALA A N 1
ATOM 674 C CA . ALA A 1 82 ? 4.195 -1.671 -7.035 1 98.19 82 ALA A CA 1
ATOM 675 C C . ALA A 1 82 ? 5.035 -2.238 -5.895 1 98.19 82 ALA A C 1
ATOM 677 O O . ALA A 1 82 ? 5.148 -3.457 -5.746 1 98.19 82 ALA A O 1
ATOM 678 N N . ASP A 1 83 ? 5.676 -1.345 -5.16 1 97.69 83 ASP A N 1
ATOM 679 C CA . ASP A 1 83 ? 6.621 -1.679 -4.098 1 97.69 83 ASP A CA 1
ATOM 680 C C . ASP A 1 83 ? 5.926 -2.43 -2.965 1 97.69 83 ASP A C 1
ATOM 682 O O . ASP A 1 83 ? 4.824 -2.059 -2.549 1 97.69 83 ASP A O 1
ATOM 686 N N . GLY A 1 84 ? 6.57 -3.488 -2.547 1 98.31 84 GLY A N 1
ATOM 687 C CA . GLY A 1 84 ? 6.145 -4.168 -1.336 1 98.31 84 GLY A CA 1
ATOM 688 C C . GLY A 1 84 ? 4.961 -5.098 -1.56 1 98.31 84 GLY A C 1
ATOM 689 O O . GLY A 1 84 ? 4.453 -5.699 -0.613 1 98.31 84 GLY A O 1
ATOM 690 N N . VAL A 1 85 ? 4.535 -5.176 -2.797 1 98.88 85 VAL A N 1
ATOM 691 C CA . VAL A 1 85 ? 3.463 -6.125 -3.08 1 98.88 85 VAL A CA 1
ATOM 692 C C . VAL A 1 85 ? 3.947 -7.547 -2.811 1 98.88 85 VAL A C 1
ATOM 694 O O . VAL A 1 85 ? 5.078 -7.898 -3.15 1 98.88 85 VAL A O 1
ATOM 697 N N . ASP A 1 86 ? 3.125 -8.312 -2.191 1 98.88 86 ASP A N 1
ATOM 698 C CA . ASP A 1 86 ? 3.404 -9.727 -1.945 1 98.88 86 ASP A CA 1
ATOM 699 C C . ASP A 1 86 ? 2.576 -10.617 -2.867 1 98.88 86 ASP A C 1
ATOM 701 O O . ASP A 1 86 ? 1.374 -10.789 -2.658 1 98.88 86 ASP A O 1
ATOM 705 N N . VAL A 1 87 ? 3.195 -11.141 -3.885 1 98.88 87 VAL A N 1
ATOM 706 C CA . VAL A 1 87 ? 2.584 -12.094 -4.812 1 98.88 87 VAL A CA 1
ATOM 707 C C . VAL A 1 87 ? 2.826 -13.516 -4.328 1 98.88 87 VAL A C 1
ATOM 709 O O . VAL A 1 87 ? 3.793 -14.164 -4.742 1 98.88 87 VAL A O 1
ATOM 712 N N . TYR A 1 88 ? 1.923 -13.938 -3.471 1 98.75 88 TYR A N 1
ATOM 713 C CA . TYR A 1 88 ? 2.062 -15.234 -2.818 1 98.75 88 TYR A CA 1
ATOM 714 C C . TYR A 1 88 ? 1.444 -16.344 -3.666 1 98.75 88 TYR A C 1
ATOM 716 O O . TYR A 1 88 ? 0.419 -16.922 -3.293 1 98.75 88 TYR A O 1
ATOM 724 N N . ALA A 1 89 ? 2.096 -16.734 -4.707 1 98.56 89 ALA A N 1
ATOM 725 C CA . ALA A 1 89 ? 1.587 -17.578 -5.789 1 98.56 89 ALA A CA 1
ATOM 726 C C . ALA A 1 89 ? 1.876 -19.047 -5.52 1 98.56 89 ALA A C 1
ATOM 728 O O . ALA A 1 89 ? 2.529 -19.719 -6.324 1 98.56 89 ALA A O 1
ATOM 729 N N . MET A 1 90 ? 1.307 -19.547 -4.434 1 97.75 90 MET A N 1
ATOM 730 C CA . MET A 1 90 ? 1.344 -21 -4.215 1 97.75 90 MET A CA 1
ATOM 731 C C . MET A 1 90 ? 0.496 -21.719 -5.254 1 97.75 90 MET A C 1
ATOM 733 O O . MET A 1 90 ? 0.713 -22.906 -5.52 1 97.75 90 MET A O 1
ATOM 737 N N . ALA A 1 91 ? -0.488 -21.062 -5.773 1 98.25 91 ALA A N 1
ATOM 738 C CA . ALA A 1 91 ? -1.266 -21.406 -6.965 1 98.25 91 ALA A CA 1
ATOM 739 C C . ALA A 1 91 ? -1.201 -20.281 -7.992 1 98.25 91 ALA A C 1
ATOM 741 O O . ALA A 1 91 ? -0.65 -19.203 -7.719 1 98.25 91 ALA A O 1
ATOM 742 N N . ARG A 1 92 ? -1.774 -20.5 -9.117 1 98.81 92 ARG A N 1
ATOM 743 C CA . ARG A 1 92 ? -1.637 -19.562 -10.234 1 98.81 92 ARG A CA 1
ATOM 744 C C . ARG A 1 92 ? -2.283 -18.219 -9.914 1 98.81 92 ARG A C 1
ATOM 746 O O . ARG A 1 92 ? -3.391 -18.172 -9.375 1 98.81 92 ARG A O 1
ATOM 753 N N . ILE A 1 93 ? -1.559 -17.219 -10.148 1 98.94 93 ILE A N 1
ATOM 754 C CA . ILE A 1 93 ? -2.084 -15.859 -10.18 1 98.94 93 ILE A CA 1
ATOM 755 C C . ILE A 1 93 ? -1.988 -15.297 -11.594 1 98.94 93 ILE A C 1
ATOM 757 O O . ILE A 1 93 ? -0.906 -15.258 -12.188 1 98.94 93 ILE A O 1
ATOM 761 N N . THR A 1 94 ? -3.1 -14.898 -12.164 1 99 94 THR A N 1
ATOM 762 C CA . THR A 1 94 ? -3.162 -14.297 -13.484 1 99 94 THR A CA 1
ATOM 763 C C . THR A 1 94 ? -3.58 -12.828 -13.398 1 99 94 THR A C 1
ATOM 765 O O . THR A 1 94 ? -4.645 -12.516 -12.859 1 99 94 THR A O 1
ATOM 768 N N . LEU A 1 95 ? -2.762 -11.984 -13.844 1 98.94 95 LEU A N 1
ATOM 769 C CA . LEU A 1 95 ? -3.057 -10.562 -14.016 1 98.94 95 LEU A CA 1
ATOM 770 C C . LEU A 1 95 ? -3.225 -10.227 -15.5 1 98.94 95 LEU A C 1
ATOM 772 O O . LEU A 1 95 ? -2.359 -10.547 -16.312 1 98.94 95 LEU A O 1
ATOM 776 N N . GLY A 1 96 ? -4.289 -9.617 -15.82 1 98.81 96 GLY A N 1
ATOM 777 C CA . GLY A 1 96 ? -4.512 -9.203 -17.188 1 98.81 96 GLY A CA 1
ATOM 778 C C . GLY A 1 96 ? -3.631 -8.039 -17.609 1 98.81 96 GLY A C 1
ATOM 779 O O . GLY A 1 96 ? -2.555 -7.832 -17.047 1 98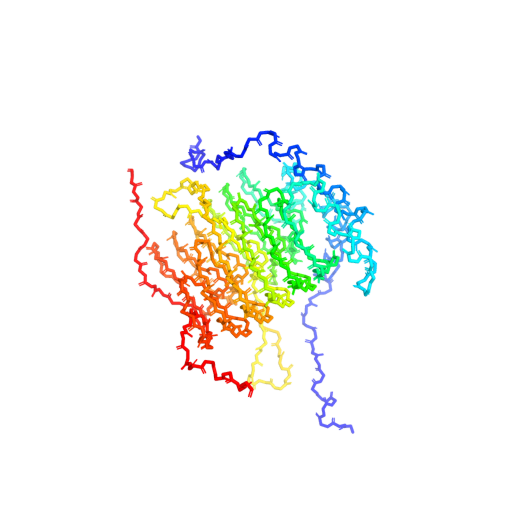.81 96 GLY A O 1
ATOM 780 N N . SER A 1 97 ? -4.07 -7.344 -18.703 1 98.62 97 SER A N 1
ATOM 781 C CA . SER A 1 97 ? -3.361 -6.188 -19.234 1 98.62 97 SER A CA 1
ATOM 782 C C . SER A 1 97 ? -3.865 -4.891 -18.609 1 98.62 97 SER A C 1
ATOM 784 O O . SER A 1 97 ? -5.055 -4.758 -18.328 1 98.62 97 SER A O 1
ATOM 786 N N . LYS A 1 98 ? -2.922 -3.949 -18.406 1 98.12 98 LYS A N 1
ATOM 787 C CA . LYS A 1 98 ? -3.219 -2.643 -17.828 1 98.12 98 LYS A CA 1
ATOM 788 C C . LYS A 1 98 ? -3.826 -2.781 -16.438 1 98.12 98 LYS A C 1
ATOM 790 O O . LYS A 1 98 ? -4.773 -2.07 -16.094 1 98.12 98 LYS A O 1
ATOM 795 N N . VAL A 1 99 ? -3.332 -3.701 -15.734 1 98.56 99 VAL A N 1
ATOM 796 C CA . VAL A 1 99 ? -3.648 -3.887 -14.32 1 98.56 99 VAL A CA 1
ATOM 797 C C . VAL A 1 99 ? -2.637 -3.137 -13.461 1 98.56 99 VAL A C 1
ATOM 799 O O . VAL A 1 99 ? -1.463 -3.025 -13.828 1 98.56 99 VAL A O 1
ATOM 802 N N . ALA A 1 100 ? -3.117 -2.545 -12.383 1 98.69 100 ALA A N 1
ATOM 803 C CA . ALA A 1 100 ? -2.23 -1.947 -11.391 1 98.69 100 ALA A CA 1
ATOM 804 C C . ALA A 1 100 ? -2.449 -2.57 -10.016 1 98.69 100 ALA A C 1
ATOM 806 O O . ALA A 1 100 ? -3.574 -2.59 -9.508 1 98.69 100 ALA A O 1
ATOM 807 N N . ILE A 1 101 ? -1.428 -3.158 -9.445 1 98.88 101 ILE A N 1
ATOM 808 C CA . ILE A 1 101 ? -1.402 -3.594 -8.055 1 98.88 101 ILE A CA 1
ATOM 809 C C . ILE A 1 101 ? -0.574 -2.615 -7.223 1 98.88 101 ILE A C 1
ATOM 811 O O . ILE A 1 101 ? 0.653 -2.578 -7.336 1 98.88 101 ILE A O 1
ATOM 815 N N . SER A 1 102 ? -1.266 -1.875 -6.383 1 98.75 102 SER A N 1
ATOM 816 C CA . SER A 1 102 ? -0.611 -0.785 -5.664 1 98.75 102 SER A CA 1
ATOM 817 C C . SER A 1 102 ? 0.181 -1.307 -4.473 1 98.75 102 SER A C 1
ATOM 819 O O . SER A 1 102 ? 0.126 -2.498 -4.156 1 98.75 102 SER A O 1
ATOM 821 N N . GLN A 1 103 ? 0.869 -0.426 -3.881 1 98.06 103 GLN A N 1
ATOM 822 C CA . GLN A 1 103 ? 1.924 -0.716 -2.916 1 98.06 103 GLN A CA 1
ATOM 823 C C . GLN A 1 103 ? 1.399 -1.581 -1.772 1 98.06 103 GLN A C 1
ATOM 825 O O . GLN A 1 103 ? 0.289 -1.365 -1.283 1 98.06 103 GLN A O 1
ATOM 830 N N . ARG A 1 104 ? 2.178 -2.598 -1.343 1 98.56 104 ARG A N 1
ATOM 831 C CA . ARG A 1 104 ? 2.049 -3.398 -0.131 1 98.56 104 ARG A CA 1
ATOM 832 C C . ARG A 1 104 ? 0.739 -4.18 -0.128 1 98.56 104 ARG A C 1
ATOM 834 O O . ARG A 1 104 ? 0.273 -4.617 0.926 1 98.56 104 ARG A O 1
ATOM 841 N N . SER A 1 105 ? 0.096 -4.332 -1.28 1 98.94 105 SER A N 1
ATOM 842 C CA . SER A 1 105 ? -1.025 -5.258 -1.396 1 98.94 105 SER A CA 1
ATOM 843 C C . SER A 1 105 ? -0.558 -6.707 -1.301 1 98.94 105 SER A C 1
ATOM 845 O O . SER A 1 105 ? 0.62 -7 -1.518 1 98.94 105 SER A O 1
ATOM 847 N N . PHE A 1 106 ? -1.443 -7.559 -0.911 1 98.94 106 PHE A N 1
ATOM 848 C CA . PHE A 1 106 ? -1.147 -8.969 -0.698 1 98.94 106 PHE A CA 1
ATOM 849 C C . PHE A 1 106 ? -2.08 -9.852 -1.522 1 98.94 106 PHE A C 1
ATOM 851 O O . PHE A 1 106 ? -3.281 -9.922 -1.248 1 98.94 106 PHE A O 1
ATOM 858 N N . LEU A 1 107 ? -1.592 -10.531 -2.561 1 98.94 107 LEU A N 1
ATOM 859 C CA . LEU A 1 107 ? -2.295 -11.539 -3.34 1 98.94 107 LEU A CA 1
ATOM 860 C C . LEU A 1 107 ? -1.98 -12.945 -2.822 1 98.94 107 LEU A C 1
ATOM 862 O O . LEU A 1 107 ? -0.898 -13.477 -3.08 1 98.94 107 LEU A O 1
ATOM 866 N N . CYS A 1 108 ? -2.902 -13.523 -2.135 1 98.94 108 CYS A N 1
ATOM 867 C CA . CYS A 1 108 ? -2.639 -14.75 -1.399 1 98.94 108 CYS A CA 1
ATOM 868 C C . CYS A 1 108 ? -3.422 -15.922 -1.991 1 98.94 108 CYS A C 1
ATOM 870 O O . CYS A 1 108 ? -4.652 -15.898 -2.008 1 98.94 108 CYS A O 1
ATOM 872 N N . THR A 1 109 ? -2.713 -16.969 -2.426 1 98.81 109 THR A N 1
ATOM 873 C CA . THR A 1 109 ? -3.412 -18.094 -3.023 1 98.81 109 THR A CA 1
ATOM 874 C C . THR A 1 109 ? -3.488 -19.266 -2.047 1 98.81 109 THR A C 1
ATOM 876 O O . THR A 1 109 ? -4.035 -20.328 -2.373 1 98.81 109 THR A O 1
ATOM 879 N N . GLY A 1 110 ? -2.902 -19.109 -0.88 1 98.12 110 GLY A N 1
ATOM 880 C CA . GLY A 1 110 ? -2.893 -20.188 0.084 1 98.12 110 GLY A CA 1
ATOM 881 C C . GLY A 1 110 ? -3.789 -19.938 1.28 1 98.12 110 GLY A C 1
ATOM 882 O O . GLY A 1 110 ? -3.941 -18.797 1.717 1 98.12 110 GLY A O 1
ATOM 883 N N . THR A 1 111 ? -4.352 -20.984 1.747 1 97.62 111 THR A N 1
ATOM 884 C CA . THR A 1 111 ? -5.098 -21.016 3.002 1 97.62 111 THR A CA 1
ATOM 885 C C . THR A 1 111 ? -5.062 -22.406 3.617 1 97.62 111 THR A C 1
ATOM 887 O O . THR A 1 111 ? -4.254 -23.25 3.217 1 97.62 111 THR A O 1
ATOM 890 N N . HIS A 1 112 ? -5.738 -22.578 4.742 1 97.25 112 HIS A N 1
ATOM 891 C CA . HIS A 1 112 ? -5.816 -23.891 5.387 1 97.25 112 HIS A CA 1
ATOM 892 C C . HIS A 1 112 ? -7.266 -24.312 5.613 1 97.25 112 HIS A C 1
ATOM 894 O O . HIS A 1 112 ? -8.133 -23.453 5.836 1 97.25 112 HIS A O 1
ATOM 900 N N . ASP A 1 113 ? -7.457 -25.641 5.527 1 95.69 113 ASP A N 1
ATOM 901 C CA . ASP A 1 113 ? -8.789 -26.172 5.797 1 95.69 113 ASP A CA 1
ATOM 902 C C . ASP A 1 113 ? -9.133 -26.062 7.277 1 95.69 113 ASP A C 1
ATOM 904 O O . ASP A 1 113 ? -8.516 -26.719 8.117 1 95.69 113 ASP A O 1
ATOM 908 N N . THR A 1 114 ? -10.117 -25.25 7.656 1 94.75 114 THR A N 1
ATOM 909 C CA . THR A 1 114 ? -10.445 -24.938 9.047 1 94.75 114 THR A CA 1
ATOM 910 C C . THR A 1 114 ? -11.312 -26.031 9.656 1 94.75 114 THR A C 1
ATOM 912 O O . THR A 1 114 ? -11.625 -26 10.852 1 94.75 114 THR A O 1
ATOM 915 N N . ARG A 1 115 ? -11.773 -27.016 8.859 1 96 115 ARG A N 1
ATOM 916 C CA . ARG A 1 115 ? -12.609 -28.094 9.359 1 96 115 ARG A CA 1
ATOM 917 C C . ARG A 1 115 ? -11.758 -29.219 9.945 1 96 115 ARG A C 1
ATOM 919 O O . ARG A 1 115 ? -12.281 -30.188 10.484 1 96 115 ARG A O 1
ATOM 926 N N . SER A 1 116 ? -10.523 -29.062 9.797 1 93.06 116 SER A N 1
ATOM 927 C CA . SER A 1 116 ? -9.602 -30.062 10.312 1 93.06 116 SER A CA 1
ATOM 928 C C . SER A 1 116 ? -8.594 -29.438 11.281 1 93.06 116 SER A C 1
ATOM 930 O O . SER A 1 116 ? -8.055 -28.375 11.023 1 93.06 116 SER A O 1
ATOM 932 N N . LEU A 1 117 ? -8.273 -30.109 12.328 1 93.12 117 LEU A N 1
ATOM 933 C CA . LEU A 1 117 ? -7.293 -29.641 13.297 1 93.12 117 LEU A CA 1
ATOM 934 C C . LEU A 1 117 ? -5.875 -29.844 12.773 1 93.12 117 LEU A C 1
ATOM 936 O O . LEU A 1 117 ? -4.918 -29.281 13.32 1 93.12 117 LEU A O 1
ATOM 940 N N . LEU A 1 118 ? -5.82 -30.609 11.68 1 91.88 118 LEU A N 1
ATOM 941 C CA . LEU A 1 118 ? -4.531 -30.75 11.016 1 91.88 118 LEU A CA 1
ATOM 942 C C . LEU A 1 118 ? -4.227 -29.531 10.156 1 91.88 118 LEU A C 1
ATOM 944 O O . LEU A 1 118 ? -3.074 -29.312 9.773 1 91.88 118 LEU A O 1
ATOM 948 N N . ARG A 1 119 ? -5.254 -28.797 9.781 1 93.62 119 ARG A N 1
ATOM 949 C CA . ARG A 1 119 ? -5.16 -27.578 8.977 1 93.62 119 ARG A CA 1
ATOM 950 C C . ARG A 1 119 ? -4.383 -27.844 7.688 1 93.62 119 ARG A C 1
ATOM 952 O O . ARG A 1 119 ? -3.422 -27.125 7.387 1 93.62 119 ARG A O 1
ATOM 959 N N . PRO A 1 120 ? -4.773 -28.781 6.922 1 94.56 120 PRO A N 1
ATOM 960 C CA . PRO A 1 120 ? -4.047 -29.031 5.672 1 94.56 120 PRO A CA 1
ATOM 961 C C . PRO A 1 120 ? -4.051 -27.812 4.742 1 94.56 120 PRO A C 1
ATOM 963 O O . PRO A 1 120 ? -5.031 -27.062 4.707 1 94.56 120 PRO A O 1
ATOM 966 N N . LEU A 1 121 ? -2.973 -27.656 3.988 1 96.31 121 LEU A N 1
ATOM 967 C CA . LEU A 1 121 ? -2.824 -26.578 3.023 1 96.31 121 LEU A CA 1
ATOM 968 C C . LEU A 1 121 ? -3.852 -26.703 1.903 1 96.31 121 LEU A C 1
ATOM 970 O O . LEU A 1 121 ? -4.078 -27.797 1.385 1 96.31 121 LEU A O 1
ATOM 974 N N . VAL A 1 122 ? -4.547 -25.625 1.653 1 97 122 VAL A N 1
ATOM 975 C CA . VAL A 1 122 ? -5.457 -25.484 0.52 1 97 122 VAL A CA 1
ATOM 976 C C . VAL A 1 122 ? -5.02 -24.312 -0.349 1 97 122 VAL A C 1
ATOM 978 O O . VAL A 1 122 ? -4.699 -23.234 0.165 1 97 122 VAL A O 1
ATOM 981 N N . THR A 1 123 ? -4.914 -24.5 -1.679 1 97.88 123 THR A N 1
ATOM 982 C CA . THR A 1 123 ? -4.531 -23.422 -2.584 1 97.88 123 THR A CA 1
ATOM 983 C C . THR A 1 123 ? -5.602 -23.203 -3.65 1 97.88 123 THR A C 1
ATOM 985 O O . THR A 1 123 ? -6.277 -24.156 -4.059 1 97.88 123 THR A O 1
ATOM 988 N N . ARG A 1 124 ? -5.836 -21.969 -3.955 1 98.69 124 ARG A N 1
ATOM 989 C CA . ARG A 1 124 ? -6.762 -21.609 -5.023 1 98.69 124 ARG A CA 1
ATOM 990 C C . ARG A 1 124 ? -6.199 -20.469 -5.871 1 98.69 124 ARG A C 1
ATOM 992 O O . ARG A 1 124 ? -5.508 -19.594 -5.355 1 98.69 124 ARG A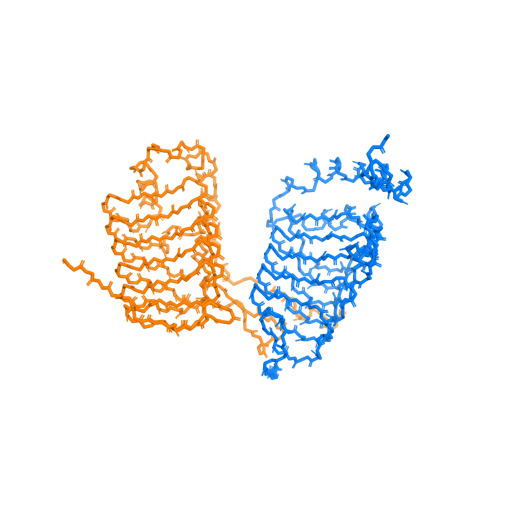 O 1
ATOM 999 N N . GLU A 1 125 ? -6.57 -20.453 -7.137 1 98.88 125 GLU A N 1
ATOM 1000 C CA . GLU A 1 125 ? -6.043 -19.469 -8.078 1 98.88 125 GLU A CA 1
ATOM 1001 C C . GLU A 1 125 ? -6.719 -18.109 -7.895 1 98.88 125 GLU A C 1
ATOM 1003 O O . GLU A 1 125 ? -7.832 -18.031 -7.375 1 98.88 125 GLU A O 1
ATOM 1008 N N . ILE A 1 126 ? -6.012 -17.078 -8.227 1 98.94 126 ILE A N 1
ATOM 1009 C CA . ILE A 1 126 ? -6.551 -15.727 -8.32 1 98.94 126 ILE A CA 1
ATOM 1010 C C . ILE A 1 126 ? -6.523 -15.266 -9.781 1 98.94 126 ILE A C 1
ATOM 1012 O O . ILE A 1 126 ? -5.523 -15.453 -10.477 1 98.94 126 ILE A O 1
ATOM 1016 N N . LEU A 1 127 ? -7.609 -14.734 -10.258 1 99 127 LEU A N 1
ATOM 1017 C CA . LEU A 1 127 ? -7.695 -14.164 -11.602 1 99 127 LEU A CA 1
ATOM 1018 C C . LEU A 1 127 ? -8.094 -12.688 -11.539 1 99 127 LEU A C 1
ATOM 1020 O O . LEU A 1 127 ? -9.188 -12.359 -11.094 1 99 127 LEU A O 1
ATOM 1024 N N . ILE A 1 128 ? -7.234 -11.828 -11.961 1 98.94 128 ILE A N 1
ATOM 1025 C CA . ILE A 1 128 ? -7.488 -10.391 -12.055 1 98.94 128 ILE A CA 1
ATOM 1026 C C . ILE A 1 128 ? -7.496 -9.969 -13.523 1 98.94 128 ILE A C 1
ATOM 1028 O O . ILE A 1 128 ? -6.48 -10.078 -14.219 1 98.94 128 ILE A O 1
ATOM 1032 N N . LYS A 1 129 ? -8.578 -9.469 -14.016 1 98.94 129 LYS A N 1
ATOM 1033 C CA . LYS A 1 129 ? -8.773 -9.234 -15.445 1 98.94 129 LYS A CA 1
ATOM 1034 C C . LYS A 1 129 ? -8.281 -7.844 -15.844 1 98.94 129 LYS A C 1
ATOM 1036 O O . LYS A 1 129 ? -7.766 -7.098 -15.008 1 98.94 129 LYS A O 1
ATOM 1041 N N . ASP A 1 130 ? -8.469 -7.523 -17.172 1 98.69 130 ASP A N 1
ATOM 1042 C CA . ASP A 1 130 ? -7.891 -6.312 -17.75 1 98.69 130 ASP A CA 1
ATOM 1043 C C . ASP A 1 130 ? -8.422 -5.062 -17.047 1 98.69 130 ASP A C 1
ATOM 1045 O O . ASP A 1 130 ? -9.578 -5.023 -16.625 1 98.69 130 ASP A O 1
ATOM 1049 N N . HIS A 1 131 ? -7.586 -4.062 -16.859 1 98.12 131 HIS A N 1
ATOM 1050 C CA . HIS A 1 131 ? -7.93 -2.707 -16.438 1 98.12 131 HIS A CA 1
ATOM 1051 C C . HIS A 1 131 ? -8.281 -2.658 -14.953 1 98.12 131 HIS A C 1
ATOM 1053 O O . HIS A 1 131 ? -8.781 -1.645 -14.461 1 98.12 131 HIS A O 1
ATOM 1059 N N . VAL A 1 132 ? -8.062 -3.707 -14.227 1 98.81 132 VAL A N 1
ATOM 1060 C CA . VAL A 1 132 ? -8.336 -3.691 -12.789 1 98.81 132 VAL A CA 1
ATOM 1061 C C . VAL A 1 132 ? -7.27 -2.871 -12.07 1 98.81 132 VAL A C 1
ATOM 1063 O O . VAL A 1 132 ? -6.094 -2.912 -12.43 1 98.81 132 VAL A O 1
ATOM 1066 N N . TRP A 1 133 ? -7.715 -2.088 -11.102 1 98.81 133 TRP A N 1
ATOM 1067 C CA . TRP A 1 133 ? -6.82 -1.39 -10.18 1 98.81 133 TRP A CA 1
ATOM 1068 C C . TRP A 1 133 ? -7.047 -1.854 -8.742 1 98.81 133 TRP A C 1
ATOM 1070 O O . TRP A 1 133 ? -8.148 -1.725 -8.211 1 98.81 133 TRP A O 1
ATOM 1080 N N . VAL A 1 134 ? -6.059 -2.459 -8.125 1 98.94 134 VAL A N 1
ATOM 1081 C CA . VAL A 1 134 ? -6.039 -2.777 -6.703 1 98.94 134 VAL A CA 1
ATOM 1082 C C . VAL A 1 134 ? -5.25 -1.711 -5.945 1 98.94 134 VAL A C 1
ATOM 1084 O O . VAL A 1 134 ? -4.02 -1.658 -6.035 1 98.94 134 VAL A O 1
ATOM 1087 N N . ALA A 1 135 ? -5.891 -0.878 -5.188 1 98.75 135 ALA A N 1
ATOM 1088 C CA . ALA A 1 135 ? -5.242 0.221 -4.477 1 98.75 135 ALA A CA 1
ATOM 1089 C C . ALA A 1 135 ? -4.426 -0.295 -3.291 1 98.75 135 ALA A C 1
ATOM 1091 O O . ALA A 1 135 ? -4.445 -1.491 -2.994 1 98.75 135 ALA A O 1
ATOM 1092 N N . ALA A 1 136 ? -3.771 0.598 -2.654 1 98.69 136 ALA A N 1
ATOM 1093 C CA . ALA A 1 136 ? -2.676 0.273 -1.747 1 98.69 136 ALA A CA 1
ATOM 1094 C C . ALA A 1 136 ? -3.166 -0.565 -0.57 1 98.69 136 ALA A C 1
ATOM 1096 O O . ALA A 1 136 ? -4.25 -0.32 -0.035 1 98.69 136 ALA A O 1
ATOM 1097 N N . GLU A 1 137 ? -2.303 -1.531 -0.192 1 98.75 137 GLU A N 1
ATOM 1098 C CA . GLU A 1 137 ? -2.398 -2.303 1.044 1 98.75 137 GLU A CA 1
ATOM 1099 C C . GLU A 1 137 ? -3.713 -3.074 1.11 1 98.75 137 GLU A C 1
ATOM 1101 O O . GLU A 1 137 ? -4.285 -3.246 2.189 1 98.75 137 GLU A O 1
ATOM 1106 N N . SER A 1 138 ? -4.254 -3.506 -0.042 1 98.88 138 SER A N 1
ATOM 1107 C CA . SER A 1 138 ? -5.426 -4.371 -0.112 1 98.88 138 SER A CA 1
ATOM 1108 C C . SER A 1 138 ? -5.031 -5.844 -0.042 1 98.88 138 SER A C 1
ATOM 1110 O O . SER A 1 138 ? -3.871 -6.191 -0.277 1 98.88 138 SER A O 1
ATOM 1112 N N . PHE A 1 139 ? -5.957 -6.668 0.307 1 98.94 139 PHE A N 1
ATOM 1113 C CA . PHE A 1 139 ? -5.773 -8.109 0.406 1 98.94 139 PHE A CA 1
ATOM 1114 C C . PHE A 1 139 ? -6.723 -8.844 -0.533 1 98.94 139 PHE A C 1
ATOM 1116 O O . PHE A 1 139 ? -7.93 -8.594 -0.524 1 98.94 139 PHE A O 1
ATOM 1123 N N . ILE A 1 140 ? -6.184 -9.734 -1.377 1 98.94 140 ILE A N 1
ATOM 1124 C CA . ILE A 1 140 ? -6.977 -10.586 -2.254 1 98.94 140 ILE A CA 1
ATOM 1125 C C . ILE A 1 140 ? -6.891 -12.039 -1.784 1 98.94 140 ILE A C 1
ATOM 1127 O O . ILE A 1 140 ? -5.812 -12.633 -1.782 1 98.94 140 ILE A O 1
ATOM 1131 N N . HIS A 1 141 ? -8.008 -12.633 -1.436 1 98.88 141 HIS A N 1
ATOM 1132 C CA . HIS A 1 141 ? -8.086 -13.984 -0.894 1 98.88 141 HIS A CA 1
ATOM 1133 C C . HIS A 1 141 ? -7.941 -15.031 -1.997 1 98.88 141 HIS A C 1
ATOM 1135 O O . HIS A 1 141 ? -8.164 -14.734 -3.172 1 98.88 141 HIS A O 1
ATOM 1141 N N . PRO A 1 142 ? -7.652 -16.266 -1.581 1 98.81 142 PRO A N 1
ATOM 1142 C CA . PRO A 1 142 ? -7.582 -17.344 -2.564 1 98.81 142 PRO A CA 1
ATOM 1143 C C . PRO A 1 142 ? -8.898 -17.547 -3.309 1 98.81 142 PRO A C 1
ATOM 1145 O O . PRO A 1 142 ? -9.969 -17.5 -2.699 1 98.81 142 PRO A O 1
ATOM 1148 N N . GLY A 1 143 ? -8.766 -17.703 -4.609 1 98.81 143 GLY A N 1
ATOM 1149 C CA . GLY A 1 143 ? -9.922 -18.125 -5.387 1 98.81 143 GLY A CA 1
ATOM 1150 C C . GLY A 1 143 ? -10.703 -16.969 -5.973 1 98.81 143 GLY A C 1
ATOM 1151 O O . GLY A 1 143 ? -11.656 -17.172 -6.727 1 98.81 143 GLY A O 1
ATOM 1152 N N . CYS A 1 144 ? -10.328 -15.773 -5.695 1 98.94 144 CYS A N 1
ATOM 1153 C CA . CYS A 1 144 ? -11.102 -14.609 -6.117 1 98.94 144 CYS A CA 1
ATOM 1154 C C . CYS A 1 144 ? -10.875 -14.305 -7.594 1 98.94 144 CYS A C 1
ATOM 1156 O O . CYS A 1 144 ? -9.758 -14.43 -8.094 1 98.94 144 CYS A O 1
ATOM 1158 N N . VAL A 1 145 ? -11.898 -13.859 -8.242 1 98.94 145 VAL A N 1
ATOM 1159 C CA . VAL A 1 145 ? -11.867 -13.312 -9.594 1 98.94 145 VAL A CA 1
ATOM 1160 C C . VAL A 1 145 ? -12.289 -11.852 -9.57 1 98.94 145 VAL A C 1
ATOM 1162 O O . VAL A 1 145 ? -13.383 -11.516 -9.109 1 98.94 145 VAL A O 1
ATOM 1165 N N . LEU A 1 146 ? -11.422 -10.977 -9.961 1 98.94 146 LEU A N 1
ATOM 1166 C CA . LEU A 1 146 ? -11.758 -9.57 -10.164 1 98.94 146 LEU A CA 1
ATOM 1167 C C . LEU A 1 146 ? -12.047 -9.289 -11.641 1 98.94 146 LEU A C 1
ATOM 1169 O O . LEU A 1 146 ? -11.141 -9.344 -12.469 1 98.94 146 LEU A O 1
ATOM 1173 N N . GLU A 1 147 ? -13.25 -9 -11.945 1 98.94 147 GLU A N 1
ATOM 1174 C CA . GLU A 1 147 ? -13.656 -8.82 -13.336 1 98.94 147 GLU A CA 1
ATOM 1175 C C . GLU A 1 147 ? -13.109 -7.516 -13.914 1 98.94 147 GLU A C 1
ATOM 1177 O O . GLU A 1 147 ? -12.633 -6.656 -13.164 1 98.94 147 GLU A O 1
ATOM 1182 N N . GLU A 1 148 ? -13.242 -7.402 -15.211 1 98.69 148 GLU A N 1
ATOM 1183 C CA . GLU A 1 148 ? -12.625 -6.336 -15.992 1 98.69 148 GLU A CA 1
ATOM 1184 C C . GLU A 1 148 ? -12.969 -4.961 -15.422 1 98.69 148 GLU A C 1
ATOM 1186 O O . GLU A 1 148 ? -14.125 -4.676 -15.125 1 98.69 148 GLU A O 1
ATOM 1191 N N . GLY A 1 149 ? -11.953 -4.141 -15.188 1 98.38 149 GLY A N 1
ATOM 1192 C CA . GLY A 1 149 ? -12.133 -2.727 -14.898 1 98.38 149 GLY A CA 1
ATOM 1193 C C . GLY A 1 149 ? -12.516 -2.455 -13.453 1 98.38 149 GLY A C 1
ATOM 1194 O O . GLY A 1 149 ? -12.664 -1.301 -13.055 1 98.38 149 GLY A O 1
ATOM 1195 N N . CYS A 1 150 ? -12.57 -3.379 -12.672 1 98.25 150 CYS A N 1
ATOM 1196 C CA . CYS A 1 150 ? -12.883 -3.248 -11.25 1 98.25 150 CYS A CA 1
ATOM 1197 C C . CYS A 1 150 ? -11.805 -2.449 -10.531 1 98.25 150 CYS A C 1
ATOM 1199 O O . CYS A 1 150 ? -10.617 -2.574 -10.844 1 98.25 150 CYS A O 1
ATOM 1201 N N . VAL A 1 151 ? -12.281 -1.628 -9.594 1 98.75 151 VAL A N 1
ATOM 1202 C CA . VAL A 1 151 ? -11.336 -0.928 -8.727 1 98.75 151 VAL A CA 1
ATOM 1203 C C . VAL A 1 151 ? -11.539 -1.381 -7.281 1 98.75 151 VAL A C 1
ATOM 1205 O O . VAL A 1 151 ? -12.664 -1.374 -6.77 1 98.75 151 VAL A O 1
ATOM 1208 N N . VAL A 1 152 ? -10.5 -1.778 -6.66 1 98.81 152 VAL A N 1
ATOM 1209 C CA . VAL A 1 152 ? -10.492 -2.115 -5.242 1 98.81 152 VAL A CA 1
ATOM 1210 C C . VAL A 1 152 ? -9.875 -0.973 -4.441 1 98.81 152 VAL A C 1
ATOM 1212 O O . VAL A 1 152 ? -8.695 -0.653 -4.613 1 98.81 152 VAL A O 1
ATOM 1215 N N . GLY A 1 153 ? -10.633 -0.345 -3.574 1 98.19 153 GLY A N 1
ATOM 1216 C CA . GLY A 1 153 ? -10.141 0.764 -2.775 1 98.19 153 GLY A CA 1
ATOM 1217 C C . GLY A 1 153 ? -9.047 0.355 -1.804 1 98.19 153 GLY A C 1
ATOM 1218 O O . GLY A 1 153 ? -8.898 -0.827 -1.486 1 98.19 153 GLY A O 1
ATOM 1219 N N . ALA A 1 154 ? -8.344 1.328 -1.364 1 98.12 154 ALA A N 1
ATOM 1220 C CA . ALA A 1 154 ? -7.199 1.086 -0.484 1 98.12 154 ALA A CA 1
ATOM 1221 C C . ALA A 1 154 ? -7.629 0.346 0.78 1 98.12 154 ALA A C 1
ATOM 1223 O O . ALA A 1 154 ? -8.711 0.604 1.32 1 98.12 154 ALA A O 1
ATOM 1224 N N . ARG A 1 155 ? -6.73 -0.605 1.248 1 98.5 155 ARG A N 1
ATOM 1225 C CA . ARG A 1 155 ? -6.867 -1.366 2.486 1 98.5 155 ARG A CA 1
ATOM 1226 C C . ARG A 1 155 ? -8.133 -2.211 2.475 1 98.5 155 ARG A C 1
ATOM 1228 O O . ARG A 1 155 ? -8.648 -2.588 3.531 1 98.5 155 ARG A O 1
ATOM 1235 N N . SER A 1 156 ? -8.664 -2.535 1.331 1 98.5 156 SER A N 1
ATOM 1236 C CA . SER A 1 156 ? -9.82 -3.418 1.231 1 98.5 156 SER A CA 1
ATOM 1237 C C . SER A 1 156 ? -9.414 -4.883 1.353 1 98.5 156 SER A C 1
ATOM 1239 O O . SER A 1 156 ? -8.258 -5.234 1.097 1 98.5 156 SER A O 1
ATOM 1241 N N . VAL A 1 157 ? -10.336 -5.691 1.805 1 98.75 157 VAL A N 1
ATOM 1242 C CA . VAL A 1 157 ? -10.148 -7.137 1.906 1 98.75 157 VAL A CA 1
ATOM 1243 C C . VAL A 1 157 ? -11.141 -7.852 0.988 1 98.75 157 VAL A C 1
ATOM 1245 O O . VAL A 1 157 ? -12.336 -7.91 1.279 1 98.75 157 VAL A O 1
ATOM 1248 N N . VAL A 1 158 ? -10.688 -8.422 -0.092 1 98.88 158 VAL A N 1
ATOM 1249 C CA . VAL A 1 158 ? -11.508 -9.094 -1.09 1 98.88 158 VAL A CA 1
ATOM 1250 C C . VAL A 1 158 ? -11.633 -10.578 -0.75 1 98.88 158 VAL A C 1
ATOM 1252 O O . VAL A 1 158 ? -10.633 -11.305 -0.756 1 98.88 158 VAL A O 1
ATOM 1255 N N . ILE A 1 159 ? -12.789 -11.062 -0.517 1 98.44 159 ILE A N 1
ATOM 1256 C CA . ILE A 1 159 ? -12.992 -12.438 -0.083 1 98.44 159 ILE A CA 1
ATOM 1257 C C . ILE A 1 159 ? -13.867 -13.18 -1.091 1 98.44 159 ILE A C 1
ATOM 1259 O O . ILE A 1 159 ? -14.148 -14.367 -0.93 1 98.44 159 ILE A O 1
ATOM 1263 N N . 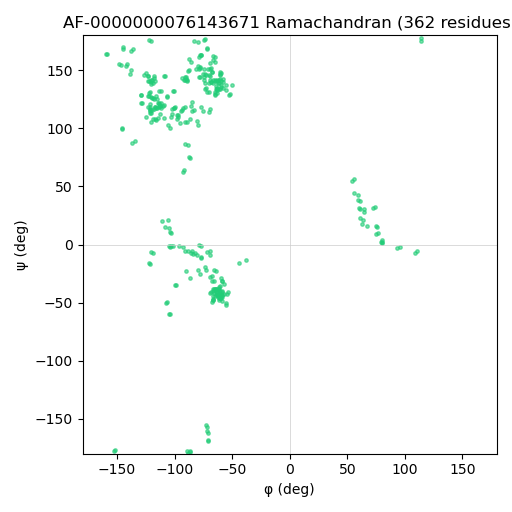ALA A 1 160 ? -14.391 -12.414 -2.08 1 98.38 160 ALA A N 1
ATOM 1264 C CA . ALA A 1 160 ? -15.258 -12.961 -3.113 1 98.38 160 ALA A CA 1
ATOM 1265 C C . ALA A 1 160 ? -15.031 -12.266 -4.453 1 98.38 160 ALA A C 1
ATOM 1267 O O . ALA A 1 160 ? -14.359 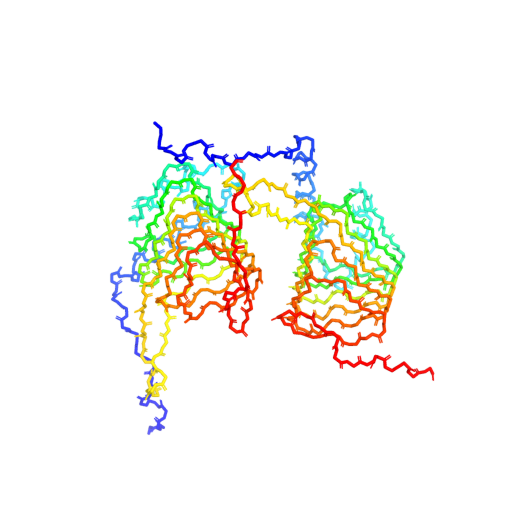-11.234 -4.516 1 98.38 160 ALA A O 1
ATOM 1268 N N . ASN A 1 161 ? -15.633 -12.852 -5.473 1 98.88 161 ASN A N 1
ATOM 1269 C CA . ASN A 1 161 ? -15.516 -12.266 -6.801 1 98.88 161 ASN A CA 1
ATOM 1270 C C . ASN A 1 161 ? -16.094 -10.852 -6.844 1 98.88 161 ASN A C 1
ATOM 1272 O O . ASN A 1 161 ? -17.078 -10.555 -6.16 1 98.88 161 ASN A O 1
ATOM 1276 N N . LEU A 1 162 ? -15.516 -9.992 -7.633 1 98.88 162 LEU A N 1
ATOM 1277 C CA . LEU A 1 162 ? -15.992 -8.625 -7.797 1 98.88 162 LEU A CA 1
ATOM 1278 C C . LEU A 1 162 ? -16.422 -8.367 -9.234 1 98.88 162 LEU A C 1
ATOM 1280 O O . LEU A 1 162 ? -15.781 -8.844 -10.18 1 98.88 162 LEU A O 1
ATOM 1284 N N . PRO A 1 163 ? -17.453 -7.609 -9.414 1 98.81 163 PRO A N 1
ATOM 1285 C CA . PRO A 1 163 ? -18.031 -7.395 -10.742 1 98.81 163 PRO A CA 1
ATOM 1286 C C . PRO A 1 163 ? -17.219 -6.418 -11.586 1 98.81 163 PRO A C 1
ATOM 1288 O O . PRO A 1 163 ? -16.422 -5.645 -11.047 1 98.81 163 PRO A O 1
ATOM 1291 N N . ALA A 1 164 ? -17.5 -6.473 -12.922 1 98.75 164 ALA A N 1
ATOM 1292 C CA . ALA A 1 164 ? -16.812 -5.613 -13.883 1 98.75 164 ALA A CA 1
ATOM 1293 C C . ALA A 1 164 ? -17.234 -4.156 -13.719 1 98.75 164 ALA A C 1
ATOM 1295 O O . ALA A 1 164 ? -18.406 -3.869 -13.453 1 98.75 164 ALA A O 1
ATOM 1296 N N . TRP A 1 165 ? -16.234 -3.305 -13.828 1 98.56 165 TRP A N 1
ATOM 1297 C CA . TRP A 1 165 ? -16.438 -1.863 -13.953 1 98.56 165 TRP A CA 1
ATOM 1298 C C . TRP A 1 165 ? -17.203 -1.313 -12.758 1 98.56 165 TRP A C 1
ATOM 1300 O O . TRP A 1 165 ? -18.125 -0.508 -12.922 1 98.56 165 TRP A O 1
ATOM 1310 N N . MET A 1 166 ? -16.875 -1.736 -11.562 1 98.62 166 MET A N 1
ATOM 1311 C CA . MET A 1 166 ? -17.359 -1.229 -10.289 1 98.62 166 MET A CA 1
ATOM 1312 C C . MET A 1 166 ? -16.219 -0.768 -9.398 1 98.62 166 MET A C 1
ATOM 1314 O O . MET A 1 166 ? -15.117 -1.337 -9.445 1 98.62 166 MET A O 1
ATOM 1318 N N . ILE A 1 167 ? -16.453 0.246 -8.664 1 98.31 167 ILE A N 1
ATOM 1319 C CA . ILE A 1 167 ? -15.602 0.605 -7.539 1 98.31 167 ILE A CA 1
ATOM 1320 C C . ILE A 1 167 ? -16.031 -0.17 -6.293 1 98.31 167 ILE A C 1
ATOM 1322 O O . ILE A 1 167 ? -17.188 -0.098 -5.883 1 98.31 167 ILE A O 1
ATOM 1326 N N . CYS A 1 168 ? -15.141 -0.879 -5.758 1 98.62 168 CYS A N 1
ATOM 1327 C CA . CYS A 1 168 ? -15.406 -1.739 -4.609 1 98.62 168 CYS A CA 1
ATOM 1328 C C . CYS A 1 168 ? -14.539 -1.35 -3.42 1 98.62 168 CYS A C 1
ATOM 1330 O O . CYS A 1 168 ? -13.367 -0.998 -3.59 1 98.62 168 CYS A O 1
ATOM 1332 N N . VAL A 1 169 ? -15.109 -1.372 -2.182 1 97.31 169 VAL A N 1
ATOM 1333 C CA . VAL A 1 169 ? -14.352 -0.939 -1.013 1 97.31 169 VAL A CA 1
ATOM 1334 C C . VAL A 1 169 ? -14.773 -1.748 0.21 1 97.31 169 VAL A C 1
ATOM 1336 O O . VAL A 1 169 ? -15.836 -2.383 0.206 1 97.31 169 VAL A O 1
ATOM 1339 N N . GLY A 1 170 ? -13.805 -1.816 1.169 1 95.88 170 GLY A N 1
ATOM 1340 C CA . GLY A 1 170 ? -14.219 -2.281 2.482 1 95.88 170 GLY A CA 1
ATOM 1341 C C . GLY A 1 170 ? -13.594 -3.609 2.869 1 95.88 170 GLY A C 1
ATOM 1342 O O . GLY A 1 170 ? -12.867 -4.215 2.078 1 95.88 170 GLY A O 1
ATOM 1343 N N . ALA A 1 171 ? -13.875 -4.027 4.156 1 95.75 171 ALA A N 1
ATOM 1344 C CA . ALA A 1 171 ? -13.484 -5.301 4.762 1 95.75 171 ALA A CA 1
ATOM 1345 C C . ALA A 1 171 ? -14.648 -5.93 5.52 1 95.75 171 ALA A C 1
ATOM 1347 O O . ALA A 1 171 ? -14.82 -5.691 6.715 1 95.75 171 ALA A O 1
ATOM 1348 N N . PRO A 1 172 ? -15.43 -6.723 4.816 1 96.88 172 PRO A N 1
ATOM 1349 C CA . PRO A 1 172 ? -15.18 -7.301 3.492 1 96.88 172 PRO A CA 1
ATOM 1350 C C . PRO A 1 172 ? -15.43 -6.309 2.359 1 96.88 172 PRO A C 1
ATOM 1352 O O . PRO A 1 172 ? -16.266 -5.406 2.494 1 96.88 172 PRO A O 1
ATOM 1355 N N . CYS A 1 173 ? -14.773 -6.453 1.315 1 97.75 173 CYS A N 1
ATOM 1356 C CA . CYS A 1 173 ? -14.891 -5.598 0.139 1 97.75 173 CYS A CA 1
ATOM 1357 C C . CYS A 1 173 ? -16.188 -5.867 -0.607 1 97.75 173 CYS A C 1
ATOM 1359 O O . CYS A 1 173 ? -16.547 -7.02 -0.858 1 97.75 173 CYS A O 1
ATOM 1361 N N . ARG A 1 174 ? -16.859 -4.812 -0.992 1 97.81 174 ARG A N 1
ATOM 1362 C CA . ARG A 1 174 ? -18.125 -4.883 -1.705 1 97.81 174 ARG A CA 1
ATOM 1363 C C . ARG A 1 174 ? -18.219 -3.791 -2.764 1 97.81 174 ARG A C 1
ATOM 1365 O O . ARG A 1 174 ? -17.609 -2.734 -2.631 1 97.81 174 ARG A O 1
ATOM 1372 N N . PRO A 1 175 ? -19.047 -4.125 -3.814 1 98.19 175 PRO A N 1
ATOM 1373 C CA . PRO A 1 175 ? -19.281 -3.055 -4.785 1 98.19 175 PRO A CA 1
ATOM 1374 C C . PRO A 1 175 ? -19.953 -1.83 -4.164 1 98.19 175 PRO A C 1
ATOM 1376 O O . PRO A 1 175 ? -20.922 -1.967 -3.414 1 98.19 175 PRO A O 1
ATOM 1379 N N . LEU A 1 176 ? -19.484 -0.689 -4.43 1 97.38 176 LEU A N 1
ATOM 1380 C CA . LEU A 1 176 ? -20.016 0.564 -3.904 1 97.38 176 LEU A CA 1
ATOM 1381 C C . LEU A 1 176 ? -20.75 1.335 -4.988 1 97.38 176 LEU A C 1
ATOM 1383 O O . LEU A 1 176 ? -21.891 1.752 -4.785 1 97.38 176 LEU A O 1
ATOM 1387 N N . LYS A 1 177 ? -20.172 1.56 -6.172 1 97.44 177 LYS A N 1
ATOM 1388 C CA . LYS A 1 177 ? -20.734 2.336 -7.266 1 97.44 177 LYS A CA 1
ATOM 1389 C C . LYS A 1 177 ? -20.094 1.961 -8.602 1 97.44 177 LYS A C 1
ATOM 1391 O O . LYS A 1 177 ? -19.016 1.373 -8.625 1 97.44 177 LYS A O 1
ATOM 1396 N N . PRO A 1 178 ? -20.719 2.346 -9.734 1 97.88 178 PRO A N 1
ATOM 1397 C CA . PRO A 1 178 ? -20.125 2.094 -11.047 1 97.88 178 PRO A CA 1
ATOM 1398 C C . PRO A 1 178 ? -18.875 2.941 -11.305 1 97.88 178 PRO A C 1
ATOM 1400 O O . PRO A 1 178 ? -18.812 4.09 -10.867 1 97.88 178 PRO A O 1
ATOM 1403 N N . ARG A 1 179 ? -17.969 2.309 -11.922 1 97.19 179 ARG A N 1
ATOM 1404 C CA . ARG A 1 179 ? -16.812 3.041 -12.453 1 97.19 179 ARG A CA 1
ATOM 1405 C C . ARG A 1 179 ? -17.156 3.703 -13.781 1 97.19 179 ARG A C 1
ATOM 1407 O O . ARG A 1 179 ? -17.125 3.055 -14.836 1 97.19 179 ARG A O 1
ATOM 1414 N N . ASP A 1 180 ? -17.328 5.035 -13.766 1 93.88 180 ASP A N 1
ATOM 1415 C CA . ASP A 1 180 ? -17.688 5.777 -14.977 1 93.88 180 ASP A CA 1
ATOM 1416 C C . ASP A 1 180 ? -16.438 6.125 -15.789 1 93.88 180 ASP A C 1
ATOM 1418 O O . ASP A 1 180 ? -15.594 6.895 -15.336 1 93.88 180 ASP A O 1
ATOM 1422 N N . ILE A 1 181 ? -16.344 5.543 -17 1 92.38 181 ILE A N 1
ATOM 1423 C CA . ILE A 1 181 ? -15.195 5.828 -17.859 1 92.38 181 ILE A CA 1
ATOM 1424 C C . ILE A 1 181 ? -15.547 6.961 -18.828 1 92.38 181 ILE A C 1
ATOM 1426 O O . ILE A 1 181 ? -16.578 6.918 -19.484 1 92.38 181 ILE A O 1
ATOM 1430 N N . THR A 1 182 ? -14.914 7.984 -18.688 1 80.06 182 THR A N 1
ATOM 1431 C CA . THR A 1 182 ? -15.156 9.094 -19.609 1 80.06 182 THR A CA 1
ATOM 1432 C C . THR A 1 182 ? -14.305 8.961 -20.859 1 80.06 182 THR A C 1
ATOM 1434 O O . THR A 1 182 ? -13.102 8.703 -20.781 1 80.06 182 THR A O 1
ATOM 1437 N N . LEU A 1 183 ? -14.883 8.633 -22.016 1 60.62 183 LEU A N 1
ATOM 1438 C CA . LEU A 1 183 ? -14.227 8.547 -23.312 1 60.62 183 LEU A CA 1
ATOM 1439 C C . LEU A 1 183 ? -13.68 9.906 -23.734 1 60.62 183 LEU A C 1
ATOM 1441 O O . LEU A 1 183 ? -14.266 10.945 -23.406 1 60.62 183 LEU A O 1
ATOM 1445 N N . MET B 1 1 ? 0.245 -2.635 -32.75 1 43.91 1 MET B N 1
ATOM 1446 C CA . MET B 1 1 ? 0.36 -2.258 -31.344 1 43.91 1 MET B CA 1
ATOM 1447 C C . MET B 1 1 ? -0.934 -2.555 -30.594 1 43.91 1 MET B C 1
ATOM 1449 O O . MET B 1 1 ? -2.023 -2.252 -31.078 1 43.91 1 MET B O 1
ATOM 1453 N N . SER B 1 2 ? -0.847 -3.475 -29.625 1 60.75 2 SER B N 1
ATOM 1454 C CA . SER B 1 2 ? -2.062 -3.873 -28.922 1 60.75 2 SER B CA 1
ATOM 1455 C C . SER B 1 2 ? -2.844 -2.656 -28.438 1 60.75 2 SER B C 1
ATOM 1457 O O . SER B 1 2 ? -2.279 -1.572 -28.281 1 60.75 2 SER B O 1
ATOM 1459 N N . ASP B 1 3 ? -4.102 -2.648 -28.578 1 83.31 3 ASP B N 1
ATOM 1460 C CA . ASP B 1 3 ? -5.012 -1.618 -28.094 1 83.31 3 ASP B CA 1
ATOM 1461 C C . ASP B 1 3 ? -4.574 -1.101 -26.734 1 83.31 3 ASP B C 1
ATOM 1463 O O . ASP B 1 3 ? -4.715 0.089 -26.438 1 83.31 3 ASP B O 1
ATOM 1467 N N . PHE B 1 4 ? -3.641 -1.846 -26.125 1 92.38 4 PHE B N 1
ATOM 1468 C CA . PHE B 1 4 ? -3.193 -1.447 -24.797 1 92.38 4 PHE B CA 1
ATOM 1469 C C . PHE B 1 4 ? -1.998 -0.505 -24.891 1 92.38 4 PHE B C 1
ATOM 1471 O O . PHE B 1 4 ? -1.721 0.245 -23.953 1 92.38 4 PHE B O 1
ATOM 1478 N N . ALA B 1 5 ? -1.278 -0.527 -25.969 1 88.69 5 ALA B N 1
ATOM 1479 C CA . ALA B 1 5 ? -0.094 0.311 -26.156 1 88.69 5 ALA B CA 1
ATOM 1480 C C . ALA B 1 5 ? -0.451 1.792 -26.062 1 88.69 5 ALA B C 1
ATOM 1482 O O . ALA B 1 5 ? 0.354 2.602 -25.594 1 88.69 5 ALA B O 1
ATOM 1483 N N . GLN B 1 6 ? -1.582 2.109 -26.391 1 89.31 6 GLN B N 1
ATOM 1484 C CA . GLN B 1 6 ? -2.045 3.492 -26.359 1 89.31 6 GLN B CA 1
ATOM 1485 C C . GLN B 1 6 ? -2.357 3.936 -24.938 1 89.31 6 GLN B C 1
ATOM 1487 O O . GLN B 1 6 ? -2.537 5.129 -24.672 1 89.31 6 GLN B O 1
ATOM 1492 N N . LEU B 1 7 ? -2.379 2.979 -24.062 1 91.19 7 LEU B N 1
ATOM 1493 C CA . LEU B 1 7 ? -2.764 3.273 -22.672 1 91.19 7 LEU B CA 1
ATOM 1494 C C . LEU B 1 7 ? -1.544 3.268 -21.766 1 91.19 7 LEU B C 1
ATOM 1496 O O . LEU B 1 7 ? -1.683 3.203 -20.547 1 91.19 7 LEU B O 1
ATOM 1500 N N . LYS B 1 8 ? -0.478 3.441 -22.359 1 87.06 8 LYS B N 1
ATOM 1501 C CA . LYS B 1 8 ? 0.751 3.461 -21.578 1 87.06 8 LYS B CA 1
ATOM 1502 C C . LYS B 1 8 ? 0.738 4.602 -20.562 1 87.06 8 LYS B C 1
ATOM 1504 O O . LYS B 1 8 ? 0.323 5.719 -20.875 1 87.06 8 LYS B O 1
ATOM 1509 N N . TYR B 1 9 ? 1.227 4.285 -19.359 1 86.62 9 TYR B N 1
ATOM 1510 C CA . TYR B 1 9 ? 1.271 5.27 -18.281 1 86.62 9 TYR B CA 1
ATOM 1511 C C . TYR B 1 9 ? 2.164 6.445 -18.656 1 86.62 9 TYR B C 1
ATOM 1513 O O . TYR B 1 9 ? 3.262 6.258 -19.188 1 86.62 9 TYR B O 1
ATOM 1521 N N . VAL B 1 10 ? 1.684 7.602 -18.312 1 83.12 10 VAL B N 1
ATOM 1522 C CA . VAL B 1 10 ? 2.449 8.82 -18.547 1 83.12 10 VAL B CA 1
ATOM 1523 C C . VAL B 1 10 ? 2.883 9.43 -17.203 1 83.12 10 VAL B C 1
ATOM 1525 O O . VAL B 1 10 ? 2.047 9.883 -16.422 1 83.12 10 VAL B O 1
ATOM 1528 N N . ASP B 1 11 ? 4.168 9.383 -17.016 1 84.31 11 ASP B N 1
ATOM 1529 C CA . ASP B 1 11 ? 4.73 9.992 -15.812 1 84.31 11 ASP B CA 1
ATOM 1530 C C . ASP B 1 11 ? 4.789 11.508 -15.945 1 84.31 11 ASP B C 1
ATOM 1532 O O . ASP B 1 11 ? 5.539 12.039 -16.766 1 84.31 11 ASP B O 1
ATOM 1536 N N . THR B 1 12 ? 4.109 12.242 -15.102 1 84.88 12 THR B N 1
ATOM 1537 C CA . THR B 1 12 ? 3.988 13.688 -15.242 1 84.88 12 THR B CA 1
ATOM 1538 C C . THR B 1 12 ? 4.871 14.406 -14.219 1 84.88 12 THR B C 1
ATOM 1540 O O . THR B 1 12 ? 4.887 15.633 -14.156 1 84.88 12 THR B O 1
ATOM 1543 N N . LEU B 1 13 ? 5.539 13.695 -13.414 1 86.69 13 LEU B N 1
ATOM 1544 C CA . LEU B 1 13 ? 6.426 14.312 -12.438 1 86.69 13 LEU B CA 1
ATOM 1545 C C . LEU B 1 13 ? 7.648 14.922 -13.117 1 86.69 13 LEU B C 1
ATOM 1547 O O . LEU B 1 13 ? 8.328 14.258 -13.898 1 86.69 13 LEU B O 1
ATOM 1551 N N . PRO B 1 14 ? 7.965 16.188 -12.773 1 87.81 14 PRO B N 1
ATOM 1552 C CA . 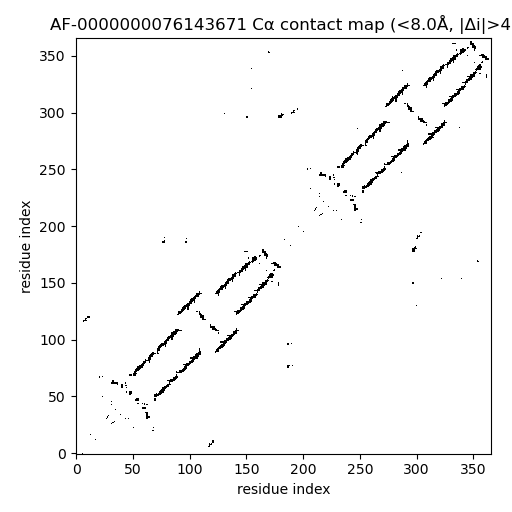PRO B 1 14 ? 9.109 16.859 -13.406 1 87.81 14 PRO B CA 1
ATOM 1553 C C . PRO B 1 14 ? 10.445 16.219 -13.023 1 87.81 14 PRO B C 1
ATOM 1555 O O . PRO B 1 14 ? 10.562 15.633 -11.945 1 87.81 14 PRO B O 1
ATOM 1558 N N . ARG B 1 15 ? 11.461 16.438 -13.82 1 88.06 15 ARG B N 1
ATOM 1559 C CA . ARG B 1 15 ? 12.797 15.875 -13.602 1 88.06 15 ARG B CA 1
ATOM 1560 C C . ARG B 1 15 ? 13.43 16.453 -12.344 1 88.06 15 ARG B C 1
ATOM 1562 O O . ARG B 1 15 ? 14.188 15.766 -11.656 1 88.06 15 ARG B O 1
ATOM 1569 N N . SER B 1 16 ? 13.188 17.703 -12.172 1 90 16 SER B N 1
ATOM 1570 C CA . SER B 1 16 ? 13.727 18.344 -10.984 1 90 16 SER B CA 1
ATOM 1571 C C . SER B 1 16 ? 13.227 17.672 -9.711 1 90 16 SER B C 1
ATOM 1573 O O . SER B 1 16 ? 13.984 17.516 -8.75 1 90 16 SER B O 1
ATOM 1575 N N . ASN B 1 17 ? 11.977 17.391 -9.742 1 91.5 17 ASN B N 1
ATOM 1576 C CA . ASN B 1 17 ? 11.406 16.672 -8.609 1 91.5 17 ASN B CA 1
ATOM 1577 C C . ASN B 1 17 ? 12.062 15.297 -8.422 1 91.5 17 ASN B C 1
ATOM 1579 O O . ASN B 1 17 ? 12.383 14.906 -7.305 1 91.5 17 ASN B O 1
ATOM 1583 N N . LYS B 1 18 ? 12.289 14.695 -9.484 1 90.62 18 LYS B N 1
ATOM 1584 C CA . LYS B 1 18 ? 12.914 13.375 -9.453 1 90.62 18 LYS B CA 1
ATOM 1585 C C . LYS B 1 18 ? 14.328 13.445 -8.898 1 90.62 18 LYS B C 1
ATOM 1587 O O . LYS B 1 18 ? 14.742 12.594 -8.102 1 90.62 18 LYS B O 1
ATOM 1592 N N . ALA B 1 19 ? 15.133 14.414 -9.305 1 93.69 19 ALA B N 1
ATOM 1593 C CA . ALA B 1 19 ? 16.5 14.602 -8.828 1 93.69 19 ALA B CA 1
ATOM 1594 C C . ALA B 1 19 ? 16.516 14.883 -7.328 1 93.69 19 ALA B C 1
ATOM 1596 O O . ALA B 1 19 ? 17.344 14.328 -6.598 1 93.69 19 ALA B O 1
ATOM 1597 N N . ARG B 1 20 ? 15.617 15.727 -6.902 1 95.88 20 ARG B N 1
ATOM 1598 C CA . ARG B 1 20 ? 15.539 16.062 -5.488 1 95.88 20 ARG B CA 1
ATOM 1599 C C . ARG B 1 20 ? 15.156 14.844 -4.652 1 95.88 20 ARG B C 1
ATOM 1601 O O . ARG B 1 20 ? 15.695 14.641 -3.561 1 95.88 20 ARG B O 1
ATOM 1608 N N . ARG B 1 21 ? 14.297 14.102 -5.207 1 94.81 21 ARG B N 1
ATOM 1609 C CA . ARG B 1 21 ? 13.867 12.891 -4.52 1 94.81 21 ARG B CA 1
ATOM 1610 C C . ARG B 1 21 ? 15.008 11.883 -4.414 1 94.81 21 ARG B C 1
ATOM 1612 O O . ARG B 1 21 ? 15.141 11.195 -3.402 1 94.81 21 ARG B O 1
ATOM 1619 N N . LEU B 1 22 ? 15.758 11.797 -5.461 1 93.94 22 LEU B N 1
ATOM 1620 C CA . LEU B 1 22 ? 16.922 10.906 -5.441 1 93.94 22 LEU B CA 1
ATOM 1621 C C . LEU B 1 22 ? 17.906 11.336 -4.359 1 93.94 22 LEU B C 1
ATOM 1623 O O . LEU B 1 22 ? 18.375 10.5 -3.584 1 93.94 22 LEU B O 1
ATOM 1627 N N . LEU B 1 23 ? 18.203 12.609 -4.328 1 97.31 23 LEU B N 1
ATOM 1628 C CA . LEU B 1 23 ? 19.125 13.133 -3.322 1 97.31 23 LEU B CA 1
ATOM 1629 C C . LEU B 1 23 ? 18.578 12.883 -1.916 1 97.31 23 LEU B C 1
ATOM 1631 O O . LEU B 1 23 ? 19.312 12.43 -1.04 1 97.31 23 LEU B O 1
ATOM 1635 N N . TRP B 1 24 ? 17.344 13.164 -1.714 1 97.88 24 TRP B N 1
ATOM 1636 C CA . TRP B 1 24 ? 16.719 12.906 -0.415 1 97.88 24 TRP B CA 1
ATOM 1637 C C . TRP B 1 24 ? 16.812 11.43 -0.053 1 97.88 24 TRP B C 1
ATOM 1639 O O . TRP B 1 24 ? 17.125 11.078 1.091 1 97.88 24 TRP B O 1
ATOM 1649 N N . GLY B 1 25 ? 16.5 10.602 -1.059 1 96.25 25 GLY B N 1
ATOM 1650 C CA . GLY B 1 25 ? 16.594 9.172 -0.826 1 96.25 25 GLY B CA 1
ATOM 1651 C C . GLY B 1 25 ? 17.953 8.734 -0.305 1 96.25 25 GLY B C 1
ATOM 1652 O O . GLY B 1 25 ? 18.031 7.91 0.607 1 96.25 25 GLY B O 1
ATOM 1653 N N . VAL B 1 26 ? 18.984 9.281 -0.827 1 96.88 26 VAL B N 1
ATOM 1654 C CA . VAL B 1 26 ? 20.344 8.961 -0.414 1 96.88 26 VAL B CA 1
ATOM 1655 C C . VAL B 1 26 ? 20.578 9.461 1.008 1 96.88 26 VAL B C 1
ATOM 1657 O O . VAL B 1 26 ? 21.078 8.719 1.859 1 96.88 26 VAL B O 1
ATOM 1660 N N . VAL B 1 27 ? 20.234 10.688 1.262 1 98.19 27 VAL B N 1
ATOM 1661 C CA . VAL B 1 27 ? 20.422 11.297 2.576 1 98.19 27 VAL B CA 1
ATOM 1662 C C . VAL B 1 27 ? 19.609 10.531 3.617 1 98.19 27 VAL B C 1
ATOM 1664 O O . VAL B 1 27 ? 20.094 10.281 4.727 1 98.19 27 VAL B O 1
ATOM 1667 N N . TYR B 1 28 ? 18.375 10.203 3.248 1 98 28 TYR B N 1
ATOM 1668 C CA . TYR B 1 28 ? 17.516 9.422 4.133 1 98 28 TYR B CA 1
ATOM 1669 C C . TYR B 1 28 ? 18.188 8.117 4.539 1 98 28 TYR B C 1
ATOM 1671 O O . TYR B 1 28 ? 18.25 7.789 5.723 1 98 28 TYR B O 1
ATOM 1679 N N . GLN B 1 29 ? 18.688 7.309 3.6 1 97.12 29 GLN B N 1
ATOM 1680 C CA . GLN B 1 29 ? 19.266 5.988 3.848 1 97.12 29 GLN B CA 1
ATOM 1681 C C . GLN B 1 29 ? 20.547 6.094 4.66 1 97.12 29 GLN B C 1
ATOM 1683 O O . GLN B 1 29 ? 20.844 5.227 5.488 1 97.12 29 GLN B O 1
ATOM 1688 N N . LEU B 1 30 ? 21.297 7.172 4.504 1 98.12 30 LEU B N 1
ATOM 1689 C CA . LEU B 1 30 ? 22.641 7.254 5.086 1 98.12 30 LEU B CA 1
ATOM 1690 C C . LEU B 1 30 ? 22.609 8.039 6.395 1 98.12 30 LEU B C 1
ATOM 1692 O O . LEU B 1 30 ? 23.359 7.723 7.324 1 98.12 30 LEU B O 1
ATOM 1696 N N . LEU B 1 31 ? 21.734 9.07 6.48 1 98.31 31 LEU B N 1
ATOM 1697 C CA . LEU B 1 31 ? 21.906 10.031 7.566 1 98.31 31 LEU B CA 1
ATOM 1698 C C . LEU B 1 31 ? 20.641 10.109 8.422 1 98.31 31 LEU B C 1
ATOM 1700 O O . LEU B 1 31 ? 20.672 10.633 9.531 1 98.31 31 LEU B O 1
ATOM 1704 N N . PHE B 1 32 ? 19.547 9.609 7.91 1 98.38 32 PHE B N 1
ATOM 1705 C CA . PHE B 1 32 ? 18.281 9.711 8.625 1 98.38 32 PHE B CA 1
ATOM 1706 C C . PHE B 1 32 ? 17.906 8.375 9.25 1 98.38 32 PHE B C 1
ATOM 1708 O O . PHE B 1 32 ? 17.906 8.234 10.477 1 98.38 32 PHE B O 1
ATOM 1715 N N . ARG B 1 33 ? 17.75 7.363 8.484 1 97.69 33 ARG B N 1
ATOM 1716 C CA . ARG B 1 33 ? 17.203 6.062 8.859 1 97.69 33 ARG B CA 1
ATOM 1717 C C . ARG B 1 33 ? 18.094 5.363 9.875 1 97.69 33 ARG B C 1
ATOM 1719 O O . ARG B 1 33 ? 17.609 4.754 10.828 1 97.69 33 ARG B O 1
ATOM 1726 N N . PRO B 1 34 ? 19.406 5.398 9.766 1 97.5 34 PRO B N 1
ATOM 1727 C CA . PRO B 1 34 ? 20.25 4.613 10.68 1 97.5 34 PRO B CA 1
ATOM 1728 C C . PRO B 1 34 ? 20.375 5.25 12.062 1 97.5 34 PRO B C 1
ATOM 1730 O O . PRO B 1 34 ? 20.984 4.668 12.961 1 97.5 34 PRO B O 1
ATOM 1733 N N . THR B 1 35 ? 19.781 6.371 12.297 1 97.19 35 THR B N 1
ATOM 1734 C CA . THR B 1 35 ? 19.891 7.047 13.586 1 97.19 35 THR B CA 1
ATOM 1735 C C . THR B 1 35 ? 19.078 6.316 14.648 1 97.19 35 THR B C 1
ATOM 1737 O O . THR B 1 35 ? 18.031 5.742 14.359 1 97.19 35 THR B O 1
ATOM 1740 N N . PRO B 1 36 ? 19.562 6.312 15.898 1 95.25 36 PRO B N 1
ATOM 1741 C CA . PRO B 1 36 ? 18.828 5.621 16.953 1 95.25 36 PRO B CA 1
ATOM 1742 C C . PRO B 1 36 ? 17.484 6.277 17.266 1 95.25 36 PRO B C 1
ATOM 1744 O O . PRO B 1 36 ? 17.391 7.504 17.328 1 95.25 36 PRO B O 1
ATOM 1747 N N . ARG B 1 37 ? 16.578 5.484 17.5 1 90.75 37 ARG B N 1
ATOM 1748 C CA . ARG B 1 37 ? 15.195 5.902 17.672 1 90.75 37 ARG B CA 1
ATOM 1749 C C . ARG B 1 37 ? 15.039 6.82 18.875 1 90.75 37 ARG B C 1
ATOM 1751 O O . ARG B 1 37 ? 14.266 7.781 18.844 1 90.75 37 ARG B O 1
ATOM 1758 N N . TRP B 1 38 ? 15.672 6.586 19.875 1 91 38 TRP B N 1
ATOM 1759 C CA . TRP B 1 38 ? 15.406 7.254 21.141 1 91 38 TRP B CA 1
ATOM 1760 C C . TRP B 1 38 ? 16.203 8.555 21.25 1 91 38 TRP B C 1
ATOM 1762 O O . TRP B 1 38 ? 16.016 9.328 22.203 1 91 38 TRP B O 1
ATOM 1772 N N . MET B 1 39 ? 17.094 8.766 20.188 1 91.69 39 MET B N 1
ATOM 1773 C CA . MET B 1 39 ? 17.938 9.953 20.25 1 91.69 39 MET B CA 1
ATOM 1774 C C . MET B 1 39 ? 17.984 10.648 18.891 1 91.69 39 MET B C 1
ATOM 1776 O O . MET B 1 39 ? 17.406 10.164 17.922 1 91.69 39 MET B O 1
ATOM 1780 N N . LEU B 1 40 ? 18.531 11.914 18.859 1 95.44 40 LEU B N 1
ATOM 1781 C CA . LEU B 1 40 ? 18.875 12.688 17.672 1 95.44 40 LEU B CA 1
ATOM 1782 C C . LEU B 1 40 ? 17.609 13.195 16.969 1 95.44 40 LEU B C 1
ATOM 1784 O O . LEU B 1 40 ? 17.547 13.195 15.742 1 95.44 40 LEU B O 1
ATOM 1788 N N . HIS B 1 41 ? 16.609 13.438 17.719 1 97.06 41 HIS B N 1
ATOM 1789 C CA . HIS B 1 41 ? 15.406 14.047 17.172 1 97.06 41 HIS B CA 1
ATOM 1790 C C . HIS B 1 41 ? 15.719 15.383 16.5 1 97.06 41 HIS B C 1
ATOM 1792 O O . HIS B 1 41 ? 15.18 15.688 15.438 1 97.06 41 HIS B O 1
ATOM 1798 N N . GLY B 1 42 ? 16.531 16.156 17.125 1 97.62 42 GLY B N 1
ATOM 1799 C CA . GLY B 1 42 ? 16.938 17.438 16.562 1 97.62 42 GLY B CA 1
ATOM 1800 C C . GLY B 1 42 ? 17.625 17.312 15.219 1 97.62 42 GLY B C 1
ATOM 1801 O O . GLY B 1 42 ? 17.375 18.109 14.312 1 97.62 42 GLY B O 1
ATOM 1802 N N . TRP B 1 43 ? 18.516 16.297 15.141 1 98.31 43 TRP B N 1
ATOM 1803 C CA . TRP B 1 43 ? 19.234 16.031 13.898 1 98.31 43 TRP B CA 1
ATOM 1804 C C . TRP B 1 43 ? 18.266 15.711 12.766 1 98.31 43 TRP B C 1
ATOM 1806 O O . TRP B 1 43 ? 18.375 16.266 11.672 1 98.31 43 TRP B O 1
ATOM 1816 N N . ARG B 1 44 ? 17.328 14.883 13.055 1 98.62 44 ARG B N 1
ATOM 1817 C CA . ARG B 1 44 ? 16.359 14.492 12.039 1 98.62 44 ARG B CA 1
ATOM 1818 C C . ARG B 1 44 ? 15.492 15.672 11.617 1 98.62 44 ARG B C 1
ATOM 1820 O O . ARG B 1 44 ? 15.211 15.859 10.43 1 98.62 44 ARG B O 1
ATOM 1827 N N . SER B 1 45 ? 15.055 16.5 12.555 1 98.69 45 SER B N 1
ATOM 1828 C CA . SER B 1 45 ? 14.305 17.703 12.234 1 98.69 45 SER B CA 1
ATOM 1829 C C . SER B 1 45 ? 15.141 18.672 11.406 1 98.69 45 SER B C 1
ATOM 1831 O O . SER B 1 45 ? 14.633 19.297 10.477 1 98.69 45 SER B O 1
ATOM 1833 N N . TRP B 1 46 ? 16.438 18.766 11.805 1 98.62 46 TRP B N 1
ATOM 1834 C CA . TRP B 1 46 ? 17.344 19.641 11.078 1 98.62 46 TRP B CA 1
ATOM 1835 C C . TRP B 1 46 ? 17.484 19.188 9.625 1 98.62 46 TRP B C 1
ATOM 1837 O O . TRP B 1 46 ? 17.406 20.016 8.711 1 98.62 46 TRP B O 1
ATOM 1847 N N . LEU B 1 47 ? 17.672 17.938 9.391 1 98.75 47 LEU B N 1
ATOM 1848 C CA . LEU B 1 47 ? 17.797 17.391 8.039 1 98.75 47 LEU B CA 1
ATOM 1849 C C . LEU B 1 47 ? 16.531 17.688 7.223 1 98.75 47 LEU B C 1
ATOM 1851 O O . LEU B 1 47 ? 16.625 18.094 6.059 1 98.75 47 LEU B O 1
ATOM 1855 N N . LEU B 1 48 ? 15.391 17.484 7.84 1 98.81 48 LEU B N 1
ATOM 1856 C CA . LEU B 1 48 ? 14.125 17.734 7.16 1 98.81 48 LEU B CA 1
ATOM 1857 C C . LEU B 1 48 ? 14.008 19.203 6.758 1 98.81 48 LEU B C 1
ATOM 1859 O O . LEU B 1 48 ? 13.594 19.516 5.641 1 98.81 48 LEU B O 1
ATOM 1863 N N . ARG B 1 49 ? 14.375 20.078 7.645 1 98.88 49 ARG B N 1
ATOM 1864 C CA . ARG B 1 49 ? 14.328 21.5 7.34 1 98.88 49 ARG B CA 1
ATOM 1865 C C . ARG B 1 49 ? 15.258 21.844 6.18 1 98.88 49 ARG B C 1
ATOM 1867 O O . ARG B 1 49 ? 14.93 22.672 5.332 1 98.88 49 ARG B O 1
ATOM 1874 N N . ARG B 1 50 ? 16.406 21.203 6.164 1 98.69 50 ARG B N 1
ATOM 1875 C CA . ARG B 1 50 ? 17.359 21.453 5.102 1 98.69 50 ARG B CA 1
ATOM 1876 C C . ARG B 1 50 ? 16.812 21.031 3.742 1 98.69 50 ARG B C 1
ATOM 1878 O O . ARG B 1 50 ? 17.234 21.562 2.709 1 98.69 50 ARG B O 1
ATOM 1885 N N . PHE B 1 51 ? 15.875 20.156 3.814 1 98.69 51 PHE B N 1
ATOM 1886 C CA . PHE B 1 51 ? 15.297 19.688 2.561 1 98.69 51 PHE B CA 1
ATOM 1887 C C . PHE B 1 51 ? 13.938 20.328 2.318 1 98.69 51 PHE B C 1
ATOM 1889 O O . PHE B 1 51 ? 13.141 19.844 1.516 1 98.69 51 PHE B O 1
ATOM 1896 N N . GLY B 1 52 ? 13.586 21.328 3.127 1 98.62 52 GLY B N 1
ATOM 1897 C CA . GLY B 1 52 ? 12.461 22.172 2.768 1 98.62 52 GLY B CA 1
ATOM 1898 C C . GLY B 1 52 ? 11.258 21.984 3.678 1 98.62 52 GLY B C 1
ATOM 1899 O O . GLY B 1 52 ? 10.258 22.688 3.549 1 98.62 52 GLY B O 1
ATOM 1900 N N . ALA B 1 53 ? 11.32 21.078 4.539 1 98.88 53 ALA B N 1
ATOM 1901 C CA . ALA B 1 53 ? 10.211 20.891 5.473 1 98.88 53 ALA B CA 1
ATOM 1902 C C . ALA B 1 53 ? 10.156 22.031 6.484 1 98.88 53 ALA B C 1
ATOM 1904 O O . ALA B 1 53 ? 11.172 22.672 6.762 1 98.88 53 ALA B O 1
ATOM 1905 N N . LYS B 1 54 ? 8.938 22.312 6.953 1 98.94 54 LYS B N 1
ATOM 1906 C CA . LYS B 1 54 ? 8.742 23.141 8.148 1 98.94 54 LYS B CA 1
ATOM 1907 C C . LYS B 1 54 ? 8.445 22.266 9.367 1 98.94 54 LYS B C 1
ATOM 1909 O O . LYS B 1 54 ? 7.434 21.562 9.406 1 98.94 54 LYS B O 1
ATOM 1914 N N . VAL B 1 55 ? 9.367 22.359 10.328 1 98.88 55 VAL B N 1
ATOM 1915 C CA . VAL B 1 55 ? 9.227 21.531 11.516 1 98.88 55 VAL B CA 1
ATOM 1916 C C . VAL B 1 55 ? 9.336 22.406 12.766 1 98.88 55 VAL B C 1
ATOM 1918 O O . VAL B 1 55 ? 10.344 23.094 12.969 1 98.88 55 VAL B O 1
ATOM 1921 N N . GLY B 1 56 ? 8.289 22.344 13.547 1 98.81 56 GLY B N 1
ATOM 1922 C CA . GLY B 1 56 ? 8.266 23.094 14.789 1 98.81 56 GLY B CA 1
ATOM 1923 C C . GLY B 1 56 ? 9.203 22.547 15.836 1 98.81 56 GLY B C 1
ATOM 1924 O O . GLY B 1 56 ? 10.047 21.688 15.547 1 98.81 56 GLY B O 1
ATOM 1925 N N . VAL B 1 57 ? 9.07 23.047 17.062 1 98.44 57 VAL B N 1
ATOM 1926 C CA . VAL B 1 57 ? 9.984 22.672 18.141 1 98.44 57 VAL B CA 1
ATOM 1927 C C . VAL B 1 57 ? 9.477 21.406 18.828 1 98.44 57 VAL B C 1
ATOM 1929 O O . VAL B 1 57 ? 8.281 21.109 18.781 1 98.44 57 VAL B O 1
ATOM 1932 N N . GLY B 1 58 ? 10.375 20.625 19.344 1 98.25 58 GLY B N 1
ATOM 1933 C CA . GLY B 1 58 ? 10.039 19.547 20.25 1 98.25 58 GLY B CA 1
ATOM 1934 C C . GLY B 1 58 ? 9.43 18.344 19.531 1 98.25 58 GLY B C 1
ATOM 1935 O O . GLY B 1 58 ? 8.789 17.5 20.172 1 98.25 58 GLY B O 1
ATOM 1936 N N . CYS B 1 59 ? 9.555 18.281 18.297 1 98.56 59 CYS B N 1
ATOM 1937 C CA . CYS B 1 59 ? 8.992 17.172 17.547 1 98.56 59 CYS B CA 1
ATOM 1938 C C . CYS B 1 59 ? 9.828 15.914 17.719 1 98.56 59 CYS B C 1
ATOM 1940 O O . CYS B 1 59 ? 11.039 15.984 17.938 1 98.56 59 CYS B O 1
ATOM 1942 N N . ARG B 1 60 ? 9.164 14.805 17.703 1 98.62 60 ARG B N 1
ATOM 1943 C CA . ARG B 1 60 ? 9.797 13.492 17.734 1 98.62 60 ARG B CA 1
ATOM 1944 C C . ARG B 1 60 ? 9.461 12.695 16.469 1 98.62 60 ARG B C 1
ATOM 1946 O O . ARG B 1 60 ? 8.359 12.156 16.344 1 98.62 60 ARG B O 1
ATOM 1953 N N . ILE B 1 61 ? 10.414 12.547 15.617 1 98.69 61 ILE B N 1
ATOM 1954 C CA . ILE B 1 61 ? 10.234 11.883 14.336 1 98.69 61 ILE B CA 1
ATOM 1955 C C . ILE B 1 61 ? 11.094 10.617 14.289 1 98.69 61 ILE B C 1
ATOM 1957 O O . ILE B 1 61 ? 12.32 10.695 14.359 1 98.69 61 ILE B O 1
ATOM 1961 N N . ALA B 1 62 ? 10.414 9.508 14.164 1 98.69 62 ALA B N 1
ATOM 1962 C CA . ALA B 1 62 ? 11.117 8.227 14.195 1 98.69 62 ALA B CA 1
ATOM 1963 C C . ALA B 1 62 ? 12 8.062 12.961 1 98.69 62 ALA B C 1
ATOM 1965 O O . ALA B 1 62 ? 11.617 8.461 11.859 1 98.69 62 ALA B O 1
ATOM 1966 N N . PRO B 1 63 ? 13.078 7.379 13.102 1 98.38 63 PRO B N 1
ATOM 1967 C CA . PRO B 1 63 ? 14.008 7.234 11.977 1 98.38 63 PRO B CA 1
ATOM 1968 C C . PRO B 1 63 ? 13.484 6.289 10.898 1 98.38 63 PRO B C 1
ATOM 1970 O O . PRO B 1 63 ? 13.945 6.34 9.75 1 98.38 63 PRO B O 1
ATOM 1973 N N . THR B 1 64 ? 12.555 5.465 11.227 1 98.25 64 THR B N 1
ATOM 1974 C CA . THR B 1 64 ? 12.117 4.461 10.266 1 98.25 64 THR B CA 1
ATOM 1975 C C . THR B 1 64 ? 10.875 4.945 9.516 1 98.25 64 THR B C 1
ATOM 1977 O O . THR B 1 64 ? 10.352 4.238 8.648 1 98.25 64 THR B O 1
ATOM 1980 N N . CYS B 1 65 ? 10.375 6.152 9.859 1 98.31 65 CYS B N 1
ATOM 1981 C CA . CYS B 1 65 ? 9.305 6.691 9.023 1 98.31 65 CYS B CA 1
ATOM 1982 C C . CYS B 1 65 ? 9.828 7.082 7.648 1 98.31 65 CYS B C 1
ATOM 1984 O O . CYS B 1 65 ? 11 7.441 7.504 1 98.31 65 CYS B O 1
ATOM 1986 N N . SER B 1 66 ? 9 6.891 6.672 1 97.75 66 SER B N 1
ATOM 1987 C CA . SER B 1 66 ? 9.352 7.305 5.316 1 97.75 66 SER B CA 1
ATOM 1988 C C . SER B 1 66 ? 8.695 8.633 4.957 1 97.75 66 SER B C 1
ATOM 1990 O O . SER B 1 66 ? 7.5 8.82 5.176 1 97.75 66 SER B O 1
ATOM 1992 N N . ILE B 1 67 ? 9.461 9.547 4.422 1 98.12 67 ILE B N 1
ATOM 1993 C CA . ILE B 1 67 ? 8.977 10.836 3.949 1 98.12 67 ILE B CA 1
ATOM 1994 C C . ILE B 1 67 ? 9.273 10.992 2.459 1 98.12 67 ILE B C 1
ATOM 1996 O O . ILE B 1 67 ? 10.438 11.117 2.064 1 98.12 67 ILE B O 1
ATOM 2000 N N . TRP B 1 68 ? 8.266 11.023 1.688 1 97.5 68 TRP B N 1
ATOM 2001 C CA . TRP B 1 68 ? 8.398 11.016 0.234 1 97.5 68 TRP B CA 1
ATOM 2002 C C . TRP B 1 68 ? 9.047 12.305 -0.261 1 97.5 68 TRP B C 1
ATOM 2004 O O . TRP B 1 68 ? 9.961 12.266 -1.086 1 97.5 68 TRP B O 1
ATOM 2014 N N . ALA B 1 69 ? 8.625 13.398 0.182 1 98.19 69 ALA B N 1
ATOM 2015 C CA . ALA B 1 69 ? 9.094 14.727 -0.194 1 98.19 69 ALA B CA 1
ATOM 2016 C C . ALA B 1 69 ? 9.047 15.688 0.995 1 98.19 69 ALA B C 1
ATOM 2018 O O . ALA B 1 69 ? 8.008 16.281 1.279 1 98.19 69 ALA B O 1
ATOM 2019 N N . PRO B 1 70 ? 10.219 15.898 1.62 1 98.69 70 PRO B N 1
ATOM 2020 C CA . PRO B 1 70 ? 10.227 16.797 2.783 1 98.69 70 PRO B CA 1
ATOM 2021 C C . PRO B 1 70 ? 9.742 18.203 2.451 1 98.69 70 PRO B C 1
ATOM 2023 O O . PRO B 1 70 ? 9.125 18.859 3.295 1 98.69 70 PRO B O 1
ATOM 2026 N N . TRP B 1 71 ? 9.953 18.656 1.29 1 98.69 71 TRP B N 1
ATOM 2027 C CA . TRP B 1 71 ? 9.578 20 0.902 1 98.69 71 TRP B CA 1
ATOM 2028 C C . TRP B 1 71 ? 8.062 20.141 0.823 1 98.69 71 TRP B C 1
ATOM 2030 O O . TRP B 1 71 ? 7.539 21.25 0.681 1 98.69 71 TRP B O 1
ATOM 2040 N N . ASN B 1 72 ? 7.348 19.109 0.979 1 98.81 72 ASN B N 1
ATOM 2041 C CA . ASN B 1 72 ? 5.891 19.125 1.016 1 98.81 72 ASN B CA 1
ATOM 2042 C C . ASN B 1 72 ? 5.359 18.875 2.424 1 98.81 72 ASN B C 1
ATOM 2044 O O . ASN B 1 72 ? 4.18 18.578 2.602 1 98.81 72 ASN B O 1
ATOM 2048 N N . LEU B 1 73 ? 6.16 18.969 3.441 1 98.94 73 LEU B N 1
ATOM 2049 C CA . LEU B 1 73 ? 5.762 18.578 4.793 1 98.94 73 LEU B CA 1
ATOM 2050 C C . LEU B 1 73 ? 5.848 19.781 5.742 1 98.94 73 LEU B C 1
ATOM 2052 O O . LEU B 1 73 ? 6.875 20.453 5.801 1 98.94 73 LEU B O 1
ATOM 2056 N N . GLU B 1 74 ? 4.77 20.047 6.418 1 98.94 74 GLU B N 1
ATOM 2057 C CA . GLU B 1 74 ? 4.727 21.047 7.488 1 98.94 74 GLU B CA 1
ATOM 2058 C C . GLU B 1 74 ? 4.25 20.422 8.797 1 98.94 74 GLU B C 1
ATOM 2060 O O . GLU B 1 74 ? 3.193 19.797 8.844 1 98.94 74 GLU B O 1
ATOM 2065 N N . ILE B 1 75 ? 5.008 20.625 9.836 1 98.94 75 ILE B N 1
ATOM 2066 C CA . ILE B 1 75 ? 4.719 20.062 11.148 1 98.94 75 ILE B CA 1
ATOM 2067 C C . ILE B 1 75 ? 4.766 21.172 12.203 1 98.94 75 ILE B C 1
ATOM 2069 O O . ILE B 1 75 ? 5.746 21.906 12.289 1 98.94 75 ILE B O 1
ATOM 2073 N N . GLY B 1 76 ? 3.705 21.281 13.016 1 98.94 76 GLY B N 1
ATOM 2074 C CA . GLY B 1 76 ? 3.693 22.203 14.141 1 98.94 76 GLY B CA 1
ATOM 2075 C C . GLY B 1 76 ? 4.598 21.766 15.273 1 98.94 76 GLY B C 1
ATOM 2076 O O . GLY B 1 76 ? 5.574 21.047 15.062 1 98.94 76 GLY B O 1
ATOM 2077 N N . ASP B 1 77 ? 4.289 22.266 16.484 1 98.94 77 ASP B N 1
ATOM 2078 C CA . ASP B 1 77 ? 5.129 22.031 17.656 1 98.94 77 ASP B CA 1
ATOM 2079 C C . ASP B 1 77 ? 4.715 20.75 18.375 1 98.94 77 ASP B C 1
ATOM 2081 O O . ASP B 1 77 ? 3.529 20.438 18.453 1 98.94 77 ASP B O 1
ATOM 2085 N N . TYR B 1 78 ? 5.707 20 18.859 1 98.88 78 TYR B N 1
ATOM 2086 C CA . TYR B 1 78 ? 5.527 18.891 19.797 1 98.88 78 TYR B CA 1
ATOM 2087 C C . TYR B 1 78 ? 4.711 17.766 19.141 1 98.88 78 TYR B C 1
ATOM 2089 O O . TYR B 1 78 ? 3.898 17.125 19.812 1 98.88 78 TYR B O 1
ATOM 2097 N N . THR B 1 79 ? 4.82 17.688 17.875 1 98.88 79 THR B N 1
ATOM 2098 C CA . THR B 1 79 ? 4.168 16.625 17.109 1 98.88 79 THR B CA 1
ATOM 2099 C C . THR B 1 79 ? 5.09 15.422 16.969 1 98.88 79 THR B C 1
ATOM 2101 O O . THR B 1 79 ? 6.309 15.578 16.844 1 98.88 79 THR B O 1
ATOM 2104 N N . ALA B 1 80 ? 4.465 14.203 17 1 98.88 80 ALA B N 1
ATOM 2105 C CA . ALA B 1 80 ? 5.238 12.969 16.922 1 98.88 80 ALA B CA 1
ATOM 2106 C C . ALA B 1 80 ? 4.824 12.133 15.711 1 98.88 80 ALA B C 1
ATOM 2108 O O . ALA B 1 80 ? 3.635 12.031 15.398 1 98.88 80 ALA B O 1
ATOM 2109 N N . ILE B 1 81 ? 5.785 11.555 15.008 1 98.88 81 ILE B N 1
ATOM 2110 C CA . ILE B 1 81 ? 5.617 10.586 13.93 1 98.88 81 ILE B CA 1
ATOM 2111 C C . ILE B 1 81 ? 6.352 9.289 14.273 1 98.88 81 ILE B C 1
ATOM 2113 O O . ILE B 1 81 ? 7.578 9.281 14.383 1 98.88 81 ILE B O 1
ATOM 2117 N N . ALA B 1 82 ? 5.617 8.227 14.383 1 98.75 82 ALA B N 1
ATOM 2118 C CA . ALA B 1 82 ? 6.148 6.988 14.945 1 98.75 82 ALA B CA 1
ATOM 2119 C C . ALA B 1 82 ? 6.793 6.129 13.859 1 98.75 82 ALA B C 1
ATOM 2121 O O . ALA B 1 82 ? 6.879 6.543 12.703 1 98.75 82 ALA B O 1
ATOM 2122 N N . ASP B 1 83 ? 7.289 4.977 14.273 1 98.62 83 ASP B N 1
ATOM 2123 C CA . ASP B 1 83 ? 8.047 4.059 13.422 1 98.62 83 ASP B CA 1
ATOM 2124 C C . ASP B 1 83 ? 7.176 3.529 12.281 1 98.62 83 ASP B C 1
ATOM 2126 O O . ASP B 1 83 ? 6.023 3.152 12.5 1 98.62 83 ASP B O 1
ATOM 2130 N N . GLY B 1 84 ? 7.762 3.557 11.109 1 98.56 84 GLY B N 1
ATOM 2131 C CA . GLY B 1 84 ? 7.137 2.887 9.984 1 98.56 84 GLY B CA 1
ATOM 2132 C C . GLY B 1 84 ? 6.02 3.697 9.352 1 98.56 84 GLY B C 1
ATOM 2133 O O . GLY B 1 84 ? 5.352 3.229 8.422 1 98.56 84 GLY B O 1
ATOM 2134 N N . VAL B 1 85 ? 5.797 4.887 9.875 1 98.88 85 VAL B N 1
ATOM 2135 C CA . VAL B 1 85 ? 4.812 5.754 9.234 1 98.88 85 VAL B CA 1
ATOM 2136 C C . VAL B 1 85 ? 5.277 6.105 7.82 1 98.88 85 VAL B C 1
ATOM 2138 O O . VAL B 1 85 ? 6.461 6.375 7.602 1 98.88 85 VAL B O 1
ATOM 2141 N N . ASP B 1 86 ? 4.391 6.031 6.875 1 98.88 86 ASP B N 1
ATOM 2142 C CA . ASP B 1 86 ? 4.66 6.414 5.496 1 98.88 86 ASP B CA 1
ATOM 2143 C C . ASP B 1 86 ? 4.023 7.766 5.168 1 98.88 86 ASP B C 1
ATOM 2145 O O . ASP B 1 86 ? 2.812 7.852 4.953 1 98.88 86 ASP B O 1
ATOM 2149 N N . VAL B 1 87 ? 4.809 8.805 5.176 1 98.88 87 VAL B N 1
ATOM 2150 C CA . VAL B 1 87 ? 4.391 10.148 4.793 1 98.88 87 VAL B CA 1
ATOM 2151 C C . VAL B 1 87 ? 4.582 10.336 3.291 1 98.88 87 VAL B C 1
ATOM 2153 O O . VAL B 1 87 ? 5.613 10.852 2.852 1 98.88 87 VAL B O 1
ATOM 2156 N N . TYR B 1 88 ? 3.566 9.914 2.562 1 98.62 88 TYR B N 1
ATOM 2157 C CA . TYR B 1 88 ? 3.625 9.922 1.105 1 98.62 88 TYR B CA 1
ATOM 2158 C C . TYR B 1 88 ? 3.191 11.266 0.546 1 98.62 88 TYR B C 1
ATOM 2160 O O . TYR B 1 88 ? 2.137 11.375 -0.086 1 98.62 88 TYR B O 1
ATOM 2168 N N . ALA B 1 89 ? 4.047 12.234 0.666 1 98.56 89 ALA B N 1
ATOM 2169 C CA . ALA B 1 89 ? 3.748 13.648 0.443 1 98.56 89 ALA B CA 1
ATOM 2170 C C . ALA B 1 89 ? 4.035 14.047 -1.002 1 98.56 89 ALA B C 1
ATOM 2172 O O . ALA B 1 89 ? 4.855 14.938 -1.256 1 98.56 89 ALA B O 1
ATOM 2173 N N . MET B 1 90 ? 3.297 13.453 -1.916 1 97.75 90 MET B N 1
ATOM 2174 C CA . MET B 1 90 ? 3.352 13.922 -3.297 1 97.75 90 MET B CA 1
ATOM 2175 C C . MET B 1 90 ? 2.717 15.305 -3.426 1 97.75 90 MET B C 1
ATOM 2177 O O . MET B 1 90 ? 3.008 16.047 -4.371 1 97.75 90 MET B O 1
ATOM 2181 N N . ALA B 1 91 ? 1.779 15.617 -2.557 1 98.44 91 ALA B N 1
ATOM 2182 C CA . ALA B 1 91 ? 1.231 16.938 -2.256 1 98.44 91 ALA B CA 1
ATOM 2183 C C . ALA B 1 91 ? 1.443 17.297 -0.789 1 98.44 91 ALA B C 1
ATOM 2185 O O . ALA B 1 91 ? 1.909 16.469 -0 1 98.44 91 ALA B O 1
ATOM 2186 N N . ARG B 1 92 ? 1.073 18.516 -0.416 1 98.81 92 ARG B N 1
ATOM 2187 C CA . ARG B 1 92 ? 1.37 19.031 0.917 1 98.81 92 ARG B CA 1
ATOM 2188 C C . ARG B 1 92 ? 0.635 18.234 1.988 1 98.81 92 ARG B C 1
ATOM 2190 O O . ARG B 1 92 ? -0.549 17.922 1.836 1 98.81 92 ARG B O 1
ATOM 2197 N N . ILE B 1 93 ? 1.366 17.812 2.951 1 98.94 93 ILE B N 1
ATOM 2198 C CA . ILE B 1 93 ? 0.81 17.297 4.195 1 98.94 93 ILE B CA 1
ATOM 2199 C C . ILE B 1 93 ? 1.125 18.25 5.34 1 98.94 93 ILE B C 1
ATOM 2201 O O . ILE B 1 93 ? 2.291 18.562 5.594 1 98.94 93 ILE B O 1
ATOM 2205 N N . THR B 1 94 ? 0.114 18.734 6.004 1 99 94 THR B N 1
ATOM 2206 C CA . THR B 1 94 ? 0.26 19.625 7.152 1 99 94 THR B CA 1
ATOM 2207 C C . THR B 1 94 ? -0.203 18.938 8.43 1 99 94 THR B C 1
ATOM 2209 O O . THR B 1 94 ? -1.35 18.484 8.523 1 99 94 THR B O 1
ATOM 2212 N N . LEU B 1 95 ? 0.669 18.797 9.352 1 98.94 95 LEU B N 1
ATOM 2213 C CA . LEU B 1 95 ? 0.375 18.344 10.711 1 98.94 95 LEU B CA 1
ATOM 2214 C C . LEU B 1 95 ? 0.452 19.5 11.703 1 98.94 95 LEU B C 1
ATOM 2216 O O . LEU B 1 95 ? 1.457 20.203 11.758 1 98.94 95 LEU B O 1
ATOM 2220 N N . GLY B 1 96 ? -0.586 19.656 12.445 1 98.94 96 GLY B N 1
ATOM 2221 C CA . GLY B 1 96 ? -0.595 20.703 13.461 1 98.94 96 GLY B CA 1
ATOM 2222 C C . GLY B 1 96 ? 0.315 20.406 14.633 1 98.94 96 GLY B C 1
ATOM 2223 O O . GLY B 1 96 ? 1.269 19.641 14.508 1 98.94 96 GLY B O 1
ATOM 2224 N N . SER B 1 97 ? 0.05 21.141 15.766 1 98.94 97 SER B N 1
ATOM 2225 C CA . SER B 1 97 ? 0.806 20.984 17 1 98.94 97 SER B CA 1
ATOM 2226 C C . SER B 1 97 ? 0.168 19.922 17.891 1 98.94 97 SER B C 1
ATOM 2228 O O . SER B 1 97 ? -1.058 19.797 17.953 1 98.94 97 SER B O 1
ATOM 2230 N N . LYS B 1 98 ? 1.051 19.141 18.578 1 98.94 98 LYS B N 1
ATOM 2231 C CA . LYS B 1 98 ? 0.615 18.094 19.5 1 98.94 98 LYS B CA 1
ATOM 2232 C C . LYS B 1 98 ? -0.2 17.031 18.766 1 98.94 98 LYS B C 1
ATOM 2234 O O . LYS B 1 98 ? -1.221 16.562 19.281 1 98.94 98 LYS B O 1
ATOM 2239 N N . VAL B 1 99 ? 0.203 16.766 17.625 1 98.94 99 VAL B N 1
ATOM 2240 C CA . VAL B 1 99 ? -0.345 15.664 16.828 1 98.94 99 VAL B CA 1
ATOM 2241 C C . VAL B 1 99 ? 0.488 14.406 17.031 1 98.94 99 VAL B C 1
ATOM 2243 O O . VAL B 1 99 ? 1.704 14.477 17.234 1 98.94 99 VAL B O 1
ATOM 2246 N N . ALA B 1 100 ? -0.178 13.273 17.062 1 98.94 100 ALA B N 1
ATOM 2247 C CA . ALA B 1 100 ? 0.511 11.984 17.094 1 98.94 100 ALA B CA 1
ATOM 2248 C C . ALA B 1 100 ? 0.084 11.094 15.93 1 98.94 100 ALA B C 1
ATOM 2250 O O . ALA B 1 100 ? -1.105 10.828 15.75 1 98.94 100 ALA B O 1
ATOM 2251 N N . ILE B 1 101 ? 0.987 10.727 15.086 1 98.94 101 ILE B N 1
ATOM 2252 C CA . ILE B 1 101 ? 0.787 9.719 14.055 1 98.94 101 ILE B CA 1
ATOM 2253 C C . ILE B 1 101 ? 1.436 8.406 14.492 1 98.94 101 ILE B C 1
ATOM 2255 O O . ILE B 1 101 ? 2.664 8.297 14.523 1 98.94 101 ILE B O 1
ATOM 2259 N N . SER B 1 102 ? 0.632 7.402 14.766 1 98.94 102 SER B N 1
ATOM 2260 C CA . SER B 1 102 ? 1.136 6.164 15.352 1 98.94 102 SER B CA 1
ATOM 2261 C C . SER B 1 102 ? 1.696 5.23 14.281 1 98.94 102 SER B C 1
ATOM 2263 O O . SER B 1 102 ? 1.595 5.52 13.086 1 98.94 102 SER B O 1
ATOM 2265 N N . GLN B 1 103 ? 2.256 4.156 14.711 1 98.75 103 GLN B N 1
ATOM 2266 C CA . GLN B 1 103 ? 3.125 3.262 13.953 1 98.75 103 GLN B CA 1
ATOM 2267 C C . GLN B 1 103 ? 2.436 2.771 12.688 1 98.75 103 GLN B C 1
ATOM 2269 O O . GLN B 1 103 ? 1.249 2.436 12.703 1 98.75 103 GLN B O 1
ATOM 2274 N N . ARG B 1 104 ? 3.152 2.826 11.523 1 98.69 104 ARG B N 1
ATOM 2275 C CA . ARG B 1 104 ? 2.834 2.16 10.266 1 98.69 104 ARG B CA 1
ATOM 2276 C C . ARG B 1 104 ? 1.562 2.734 9.648 1 98.69 104 ARG B C 1
ATOM 2278 O O . ARG B 1 104 ? 0.926 2.09 8.812 1 98.69 104 ARG B O 1
ATOM 2285 N N . SER B 1 105 ? 1.138 3.928 10.133 1 98.88 105 SER B N 1
ATOM 2286 C CA . SER B 1 105 ? 0.076 4.645 9.43 1 98.88 105 SER B CA 1
ATOM 2287 C C . SER B 1 105 ? 0.552 5.156 8.078 1 98.88 105 SER B C 1
ATOM 2289 O O . SER B 1 105 ? 1.753 5.32 7.855 1 98.88 105 SER B O 1
ATOM 2291 N N . PHE B 1 106 ? -0.324 5.289 7.141 1 98.94 106 PHE B N 1
ATOM 2292 C CA . PHE B 1 106 ? -0.029 5.703 5.773 1 98.94 106 PHE B CA 1
ATOM 2293 C C . PHE B 1 106 ? -0.782 6.98 5.422 1 98.94 106 PHE B C 1
ATOM 2295 O O . PHE B 1 106 ? -2.004 6.961 5.254 1 98.94 106 PHE B O 1
ATOM 2302 N N . LEU B 1 107 ? -0.131 8.094 5.359 1 98.94 107 LEU B N 1
ATOM 2303 C CA . LEU B 1 107 ? -0.662 9.359 4.859 1 98.94 107 LEU B CA 1
ATOM 2304 C C . LEU B 1 107 ? -0.398 9.508 3.365 1 98.94 107 LEU B C 1
ATOM 2306 O O . LEU B 1 107 ? 0.728 9.797 2.955 1 98.94 107 LEU B O 1
ATOM 2310 N N . CYS B 1 108 ? -1.39 9.344 2.59 1 98.88 108 CYS B N 1
ATOM 2311 C CA . CYS B 1 108 ? -1.217 9.25 1.145 1 98.88 108 CYS B CA 1
ATOM 2312 C C . CYS B 1 108 ? -1.86 10.438 0.438 1 98.88 108 CYS B C 1
ATOM 2314 O O . CYS B 1 108 ? -3.072 10.633 0.532 1 98.88 108 CYS B O 1
ATOM 2316 N N . THR B 1 109 ? -1.054 11.219 -0.339 1 98.75 109 THR B N 1
ATOM 2317 C CA . THR B 1 109 ? -1.616 12.375 -1.021 1 98.75 109 THR B CA 1
ATOM 2318 C C . THR B 1 109 ? -1.823 12.086 -2.504 1 98.75 109 THR B C 1
ATOM 2320 O O . THR B 1 109 ? -2.258 12.961 -3.258 1 98.75 109 THR B O 1
ATOM 2323 N N . GLY B 1 110 ? -1.435 10.852 -2.916 1 97.94 110 GLY B N 1
ATOM 2324 C CA . GLY B 1 110 ? -1.556 10.508 -4.324 1 97.94 110 GLY B CA 1
ATOM 2325 C C . GLY B 1 110 ? -2.652 9.492 -4.602 1 97.94 110 GLY B C 1
ATOM 2326 O O . GLY B 1 110 ? -2.902 8.602 -3.785 1 97.94 110 GLY B O 1
ATOM 2327 N N . THR B 1 111 ? -3.283 9.641 -5.727 1 97.44 111 THR B N 1
ATOM 2328 C CA . THR B 1 111 ? -4.238 8.695 -6.289 1 97.44 111 THR B CA 1
ATOM 2329 C C . THR B 1 111 ? -4.262 8.789 -7.812 1 97.44 111 THR B C 1
ATOM 2331 O O . THR B 1 111 ? -3.369 9.391 -8.414 1 97.44 111 THR B O 1
ATOM 2334 N N . HIS B 1 112 ? -5.145 8.008 -8.414 1 96.62 112 HIS B N 1
ATOM 2335 C CA . HIS B 1 112 ? -5.305 8.055 -9.867 1 96.62 112 HIS B CA 1
ATOM 2336 C C . HIS B 1 112 ? -6.758 8.297 -10.25 1 96.62 112 HIS B C 1
ATOM 2338 O O . HIS B 1 112 ? -7.672 7.859 -9.555 1 96.62 112 HIS B O 1
ATOM 2344 N N . ASP B 1 113 ? -6.91 9.016 -11.32 1 95.44 113 ASP B N 1
ATOM 2345 C CA . ASP B 1 113 ? -8.258 9.258 -11.836 1 95.44 113 ASP B CA 1
ATOM 2346 C C . ASP B 1 113 ? -8.867 7.98 -12.406 1 95.44 113 ASP B C 1
ATOM 2348 O O . ASP B 1 113 ? -8.406 7.469 -13.43 1 95.44 113 ASP B O 1
ATOM 2352 N N . THR B 1 114 ? -9.945 7.473 -11.859 1 94.88 114 THR B N 1
ATOM 2353 C CA . THR B 1 114 ? -10.531 6.188 -12.227 1 94.88 114 THR B CA 1
ATOM 2354 C C . THR B 1 114 ? -11.445 6.34 -13.438 1 94.88 114 THR B C 1
ATOM 2356 O O . THR B 1 114 ? -11.906 5.344 -14 1 94.88 114 THR B O 1
ATOM 2359 N N . ARG B 1 115 ? -11.758 7.551 -13.938 1 95.69 115 ARG B N 1
ATOM 2360 C CA . ARG B 1 115 ? -12.648 7.785 -15.07 1 95.69 115 ARG B CA 1
ATOM 2361 C C . ARG B 1 115 ? -11.891 7.68 -16.391 1 95.69 115 ARG B C 1
ATOM 2363 O O . ARG B 1 115 ? -12.5 7.672 -17.469 1 95.69 115 ARG B O 1
ATOM 2370 N N . SER B 1 116 ? -10.578 7.559 -16.234 1 94.88 116 SER B N 1
ATOM 2371 C CA . SER B 1 116 ? -9.727 7.43 -17.422 1 94.88 116 SER B CA 1
ATOM 2372 C C . SER B 1 116 ? -8.961 6.113 -17.406 1 94.88 116 SER B C 1
ATOM 2374 O O . SER B 1 116 ? -8.445 5.695 -16.359 1 94.88 116 SER B O 1
ATOM 2376 N N . LEU B 1 117 ? -8.828 5.516 -18.562 1 94.12 117 LEU B N 1
ATOM 2377 C CA . LEU B 1 117 ? -8.062 4.277 -18.656 1 94.12 117 LEU B CA 1
ATOM 2378 C C . LEU B 1 117 ? -6.566 4.559 -18.703 1 94.12 117 LEU B C 1
ATOM 2380 O O . LEU B 1 117 ? -5.754 3.645 -18.547 1 94.12 117 LEU B O 1
ATOM 2384 N N . LEU B 1 118 ? -6.211 5.832 -18.844 1 92.56 118 LEU B N 1
ATOM 2385 C CA . LEU B 1 118 ? -4.816 6.227 -18.703 1 92.56 118 LEU B CA 1
ATOM 2386 C C . LEU B 1 118 ? -4.414 6.309 -17.234 1 92.56 118 LEU B C 1
ATOM 2388 O O . LEU B 1 118 ? -3.227 6.305 -16.906 1 92.56 118 LEU B O 1
ATOM 2392 N N . ARG B 1 119 ? -5.398 6.535 -16.391 1 93.31 119 ARG B N 1
ATOM 2393 C CA . ARG B 1 119 ? -5.23 6.617 -14.938 1 93.31 119 ARG B CA 1
ATOM 2394 C C . ARG B 1 119 ? -4.195 7.676 -14.57 1 93.31 119 ARG B C 1
ATOM 2396 O O . ARG B 1 119 ? -3.236 7.391 -13.852 1 93.31 119 ARG B O 1
ATOM 2403 N N . PRO B 1 120 ? -4.41 8.891 -15.016 1 94.75 120 PRO B N 1
ATOM 2404 C CA . PRO B 1 120 ? -3.436 9.93 -14.664 1 94.75 120 PRO B CA 1
ATOM 2405 C C . PRO B 1 120 ? -3.326 10.141 -13.156 1 94.75 120 PRO B C 1
ATOM 2407 O O . PRO B 1 120 ? -4.316 10 -12.438 1 94.75 120 PRO B O 1
ATOM 2410 N N . LEU B 1 121 ? -2.129 10.516 -12.734 1 96.12 121 LEU B N 1
ATOM 2411 C CA . LEU B 1 121 ? -1.865 10.844 -11.336 1 96.12 121 LEU B CA 1
ATOM 2412 C C . LEU B 1 121 ? -2.676 12.055 -10.891 1 96.12 121 LEU B C 1
ATOM 2414 O O . LEU B 1 121 ? -2.766 13.047 -11.625 1 96.12 121 LEU B O 1
ATOM 2418 N N . VAL B 1 122 ? -3.35 11.93 -9.773 1 97.31 122 VAL B N 1
ATOM 2419 C CA . VAL B 1 122 ? -4.043 13.016 -9.086 1 97.31 122 VAL B CA 1
ATOM 2420 C C . VAL B 1 122 ? -3.5 13.156 -7.668 1 97.31 122 VAL B C 1
ATOM 2422 O O . VAL B 1 122 ? -3.322 12.156 -6.961 1 97.31 122 VAL B O 1
ATOM 2425 N N . THR B 1 123 ? -3.154 14.391 -7.281 1 98.06 123 THR B N 1
ATOM 2426 C CA . THR B 1 123 ? -2.664 14.617 -5.926 1 98.06 123 THR B CA 1
ATOM 2427 C C . THR B 1 123 ? -3.553 15.609 -5.188 1 98.06 123 THR B C 1
ATOM 2429 O O . THR B 1 123 ? -4.117 16.516 -5.801 1 98.06 123 THR B O 1
ATOM 2432 N N . ARG B 1 124 ? -3.779 15.344 -3.877 1 98.69 124 ARG B N 1
ATOM 2433 C CA . ARG B 1 124 ? -4.527 16.25 -3.006 1 98.69 124 ARG B CA 1
ATOM 2434 C C . ARG B 1 124 ? -3.861 16.359 -1.639 1 98.69 124 ARG B C 1
ATOM 2436 O O . ARG B 1 124 ? -3.303 15.391 -1.129 1 98.69 124 ARG B O 1
ATOM 2443 N N . GLU B 1 125 ? -3.979 17.547 -1.064 1 98.88 125 GLU B N 1
ATOM 2444 C CA . GLU B 1 125 ? -3.328 17.828 0.212 1 98.88 125 GLU B CA 1
ATOM 2445 C C . GLU B 1 125 ? -4.062 17.141 1.366 1 98.88 125 GLU B C 1
ATOM 2447 O O . GLU B 1 125 ? -5.254 16.844 1.263 1 98.88 125 GLU B O 1
ATOM 2452 N N . ILE B 1 126 ? -3.338 16.812 2.406 1 98.94 126 ILE B N 1
ATOM 2453 C CA . ILE B 1 126 ? -3.895 16.359 3.674 1 98.94 126 ILE B CA 1
ATOM 2454 C C . ILE B 1 126 ? -3.639 17.406 4.758 1 98.94 126 ILE B C 1
ATOM 2456 O O . ILE B 1 126 ? -2.531 17.938 4.867 1 98.94 126 ILE B O 1
ATOM 2460 N N . LEU B 1 127 ? -4.645 17.75 5.523 1 99 127 LEU B N 1
ATOM 2461 C CA . LEU B 1 127 ? -4.527 18.672 6.648 1 99 127 LEU B CA 1
ATOM 2462 C C . LEU B 1 127 ? -4.965 18 7.949 1 99 127 LEU B C 1
ATOM 2464 O O . LEU B 1 127 ? -6.129 17.625 8.094 1 99 127 LEU B O 1
ATOM 2468 N N . ILE B 1 128 ? -4.086 17.812 8.859 1 99 128 ILE B N 1
ATOM 2469 C CA . ILE B 1 128 ? -4.355 17.281 10.188 1 99 128 ILE B CA 1
ATOM 2470 C C . ILE B 1 128 ? -4.137 18.375 11.242 1 99 128 ILE B C 1
ATOM 2472 O O . ILE B 1 128 ? -3.016 18.859 11.414 1 99 128 ILE B O 1
ATOM 2476 N N . LYS B 1 129 ? -5.145 18.75 11.945 1 98.94 129 LYS B N 1
ATOM 2477 C CA . LYS B 1 129 ? -5.109 19.922 12.828 1 98.94 129 LYS B CA 1
ATOM 2478 C C . LYS B 1 129 ? -4.582 19.547 14.211 1 98.94 129 LYS B C 1
ATOM 2480 O O . LYS B 1 129 ? -4.23 18.391 14.453 1 98.94 129 LYS B O 1
ATOM 2485 N N . ASP B 1 130 ? -4.57 20.578 15.109 1 98.94 130 ASP B N 1
ATOM 2486 C CA . ASP B 1 130 ? -3.926 20.438 16.422 1 98.94 130 ASP B CA 1
ATOM 2487 C C . ASP B 1 130 ? -4.59 19.344 17.25 1 98.94 130 ASP B C 1
ATOM 2489 O O . ASP B 1 130 ? -5.801 19.125 17.156 1 98.94 130 ASP B O 1
ATOM 2493 N N . HIS B 1 131 ? -3.832 18.578 17.984 1 98.88 131 HIS B N 1
ATOM 2494 C CA . HIS B 1 131 ? -4.27 17.656 19.031 1 98.88 131 HIS B CA 1
ATOM 2495 C C . HIS B 1 131 ? -4.867 16.391 18.422 1 98.88 131 HIS B C 1
ATOM 2497 O O . HIS B 1 131 ? -5.488 15.586 19.125 1 98.88 131 HIS B O 1
ATOM 2503 N N . VAL B 1 132 ? -4.738 16.219 17.156 1 98.94 132 VAL B N 1
ATOM 2504 C CA . VAL B 1 132 ? -5.25 15.008 16.531 1 98.94 132 VAL B CA 1
ATOM 2505 C C . VAL B 1 132 ? -4.344 13.82 16.859 1 98.94 132 VAL B C 1
ATOM 2507 O O . VAL B 1 132 ? -3.119 13.969 16.922 1 98.94 132 VAL B O 1
ATOM 2510 N N . TRP B 1 133 ? -4.934 12.656 17.094 1 98.94 133 TRP B N 1
ATOM 2511 C CA . TRP B 1 133 ? -4.223 11.391 17.234 1 98.94 133 TRP B CA 1
ATOM 2512 C C . TRP B 1 133 ? -4.672 10.391 16.188 1 98.94 133 TRP B C 1
ATOM 2514 O O . TRP B 1 133 ? -5.852 10.031 16.109 1 98.94 133 TRP B O 1
ATOM 2524 N N . VAL B 1 134 ? -3.805 10 15.32 1 99 134 VAL B N 1
ATOM 2525 C CA . VAL B 1 134 ? -4.023 8.914 14.375 1 99 134 VAL B CA 1
ATOM 2526 C C . VAL B 1 134 ? -3.414 7.625 14.922 1 99 134 VAL B C 1
ATOM 2528 O O . VAL B 1 134 ? -2.191 7.469 14.953 1 99 134 VAL B O 1
ATOM 2531 N N . ALA B 1 135 ? -4.199 6.664 15.328 1 98.94 135 ALA B N 1
ATOM 2532 C CA . ALA B 1 135 ? -3.711 5.422 15.922 1 98.94 135 ALA B CA 1
ATOM 2533 C C . ALA B 1 135 ? -3.107 4.508 14.859 1 98.94 135 ALA B C 1
ATOM 2535 O O . ALA B 1 135 ? -3.172 4.805 13.664 1 98.94 135 ALA B O 1
ATOM 2536 N N . ALA B 1 136 ? -2.568 3.391 15.336 1 98.88 136 ALA B N 1
ATOM 2537 C CA . ALA B 1 136 ? -1.625 2.609 14.539 1 98.88 136 ALA B CA 1
ATOM 2538 C C . ALA B 1 136 ? -2.303 2.023 13.305 1 98.88 136 ALA B C 1
ATOM 2540 O O . ALA B 1 136 ? -3.453 1.584 13.375 1 98.88 136 ALA B O 1
ATOM 2541 N N . GLU B 1 137 ? -1.511 2.043 12.156 1 98.75 137 GLU B N 1
ATOM 2542 C CA . GLU B 1 137 ? -1.822 1.345 10.914 1 98.75 137 GLU B CA 1
ATOM 2543 C C . GLU B 1 137 ? -3.1 1.888 10.273 1 98.75 137 GLU B C 1
ATOM 2545 O O . GLU B 1 137 ? -3.873 1.135 9.68 1 98.75 137 GLU B O 1
ATOM 2550 N N . SER B 1 138 ? -3.363 3.188 10.5 1 98.88 138 SER B N 1
ATOM 2551 C CA . SER B 1 138 ? -4.48 3.848 9.836 1 98.88 138 SER B CA 1
ATOM 2552 C C . SER B 1 138 ? -4.074 4.375 8.461 1 98.88 138 SER B C 1
ATOM 2554 O O . SER B 1 138 ? -2.885 4.543 8.18 1 98.88 138 SER B O 1
ATOM 2556 N N . PHE B 1 139 ? -4.988 4.555 7.621 1 98.94 139 PHE B N 1
ATOM 2557 C CA . PHE B 1 139 ? -4.793 5.094 6.281 1 98.94 139 PHE B CA 1
ATOM 2558 C C . PHE B 1 139 ? -5.555 6.402 6.109 1 98.94 139 PHE B C 1
ATOM 2560 O O . PHE B 1 139 ? -6.762 6.461 6.355 1 98.94 139 PHE B O 1
ATOM 2567 N N . ILE B 1 140 ? -4.871 7.465 5.715 1 98.94 140 ILE B N 1
ATOM 2568 C CA . ILE B 1 140 ? -5.488 8.758 5.422 1 98.94 140 ILE B CA 1
ATOM 2569 C C . ILE B 1 140 ? -5.445 9.023 3.92 1 98.94 140 ILE B C 1
ATOM 2571 O O . ILE B 1 140 ? -4.363 9.141 3.336 1 98.94 140 ILE B O 1
ATOM 2575 N N . HIS B 1 141 ? -6.605 9.188 3.297 1 98.75 141 HIS B N 1
ATOM 2576 C CA . HIS B 1 141 ? -6.734 9.375 1.856 1 98.75 141 HIS B CA 1
ATOM 2577 C C . HIS B 1 141 ? -6.359 10.797 1.447 1 98.75 141 HIS B C 1
ATOM 2579 O O . HIS B 1 141 ? -6.363 11.703 2.277 1 98.75 141 HIS B O 1
ATOM 2585 N N . PRO B 1 142 ? -6.109 10.906 0.14 1 98.75 142 PRO B N 1
ATOM 2586 C CA . PRO B 1 142 ? -5.832 12.258 -0.358 1 98.75 142 PRO B CA 1
ATOM 2587 C C . PRO B 1 142 ? -6.992 13.219 -0.129 1 98.75 142 PRO B C 1
ATOM 2589 O O . PRO B 1 142 ? -8.156 12.852 -0.319 1 98.75 142 PRO B O 1
ATOM 2592 N N . GLY B 1 143 ? -6.648 14.406 0.376 1 98.81 143 GLY B N 1
ATOM 2593 C CA . GLY B 1 143 ? -7.629 15.477 0.425 1 98.81 143 GLY B CA 1
ATOM 2594 C C . GLY B 1 143 ? -8.336 15.578 1.763 1 98.81 143 GLY B C 1
ATOM 2595 O O . GLY B 1 143 ? -9.148 16.484 1.977 1 98.81 143 GLY B O 1
ATOM 2596 N N . CYS B 1 144 ? -8.039 14.727 2.668 1 98.88 144 CYS B N 1
ATOM 2597 C CA . CYS B 1 144 ? -8.773 14.672 3.926 1 98.88 144 CYS B CA 1
ATOM 2598 C C . CYS B 1 144 ? -8.32 15.773 4.875 1 98.88 144 CYS B C 1
ATOM 2600 O O . CYS B 1 144 ? -7.133 16.094 4.945 1 98.88 144 CYS B O 1
ATOM 2602 N N . VAL B 1 145 ? -9.242 16.266 5.594 1 98.94 145 VAL B N 1
ATOM 2603 C CA . VAL B 1 145 ? -9.008 17.188 6.699 1 98.94 145 VAL B CA 1
ATOM 2604 C C . VAL B 1 145 ? -9.461 16.547 8.008 1 98.94 145 VAL B C 1
ATOM 2606 O O . VAL B 1 145 ? -10.625 16.156 8.148 1 98.94 145 VAL B O 1
ATOM 2609 N N . LEU B 1 146 ? -8.562 16.359 8.914 1 98.94 146 LEU B N 1
ATOM 2610 C CA . LEU B 1 146 ? -8.898 15.938 10.273 1 98.94 146 LEU B CA 1
ATOM 2611 C C . LEU B 1 146 ? -8.945 17.125 11.219 1 98.94 146 LEU B C 1
ATOM 2613 O O . LEU B 1 146 ? -7.91 17.734 11.508 1 98.94 146 LEU B O 1
ATOM 2617 N N . GLU B 1 147 ? -10.102 17.453 11.68 1 98.94 147 GLU B N 1
ATOM 2618 C CA . GLU B 1 147 ? -10.281 18.641 12.5 1 98.94 147 GLU B CA 1
ATOM 2619 C C . GLU B 1 147 ? -9.68 18.453 13.891 1 98.94 147 GLU B C 1
ATOM 2621 O O . GLU B 1 147 ? -9.367 17.328 14.289 1 98.94 147 GLU B O 1
ATOM 2626 N N . GLU B 1 148 ? -9.602 19.594 14.562 1 98.81 148 GLU B N 1
ATOM 2627 C CA . GLU B 1 148 ? -8.891 19.688 15.828 1 98.81 148 GLU B CA 1
ATOM 2628 C C . GLU B 1 148 ? -9.359 18.609 16.812 1 98.81 148 GLU B C 1
ATOM 2630 O O . GLU B 1 148 ? -10.562 18.406 16.969 1 98.81 148 GLU B O 1
ATOM 2635 N N . GLY B 1 149 ? -8.43 17.875 17.406 1 98.75 149 GLY B N 1
ATOM 2636 C CA . GLY B 1 149 ? -8.703 16.984 18.531 1 98.75 149 GLY B CA 1
ATOM 2637 C C . GLY B 1 149 ? -9.32 15.672 18.109 1 98.75 149 GLY B C 1
ATOM 2638 O O . GLY B 1 149 ? -9.578 14.805 18.953 1 98.75 149 GLY B O 1
ATOM 2639 N N . CYS B 1 150 ? -9.492 15.445 16.938 1 98.44 150 CYS B N 1
ATOM 2640 C CA . CYS B 1 150 ? -10.039 14.203 16.406 1 98.44 150 CYS B CA 1
ATOM 2641 C C . CYS B 1 150 ? -9.125 13.023 16.719 1 98.44 150 CYS B C 1
ATOM 2643 O O . CYS B 1 150 ? -7.898 13.156 16.688 1 98.44 150 CYS B O 1
ATOM 2645 N N . VAL B 1 151 ? -9.711 11.875 17.062 1 98.94 151 VAL B N 1
ATOM 2646 C CA . VAL B 1 151 ? -8.953 10.641 17.234 1 98.94 151 VAL B CA 1
ATOM 2647 C C . VAL B 1 151 ? -9.383 9.625 16.172 1 98.94 151 VAL B C 1
ATOM 2649 O O . VAL B 1 151 ? -10.578 9.359 16 1 98.94 151 VAL B O 1
ATOM 2652 N N . VAL B 1 152 ? -8.469 9.133 15.453 1 98.94 152 VAL B N 1
ATOM 2653 C CA . VAL B 1 152 ? -8.695 8.055 14.492 1 98.94 152 VAL B CA 1
ATOM 2654 C C . VAL B 1 152 ? -8.273 6.719 15.094 1 98.94 152 VAL B C 1
ATOM 2656 O O . VAL B 1 152 ? -7.098 6.52 15.414 1 98.94 152 VAL B O 1
ATOM 2659 N N . GLY B 1 153 ? -9.188 5.785 15.242 1 98.81 153 GLY B N 1
ATOM 2660 C CA . GLY B 1 153 ? -8.867 4.484 15.812 1 98.81 153 GLY B CA 1
ATOM 2661 C C . GLY B 1 153 ? -7.945 3.66 14.93 1 98.81 153 GLY B C 1
ATOM 2662 O O . GLY B 1 153 ? -7.816 3.924 13.734 1 98.81 153 GLY B O 1
ATOM 2663 N N . ALA B 1 154 ? -7.344 2.66 15.586 1 98.69 154 ALA B N 1
ATOM 2664 C CA . ALA B 1 154 ? -6.344 1.845 14.906 1 98.69 154 ALA B CA 1
ATOM 2665 C C . ALA B 1 154 ? -6.938 1.16 13.68 1 98.69 154 ALA B C 1
ATOM 2667 O O . ALA B 1 154 ? -8.094 0.734 13.695 1 98.69 154 ALA B O 1
ATOM 2668 N N . ARG B 1 155 ? -6.109 1.12 12.594 1 98.31 155 ARG B N 1
ATOM 2669 C CA . ARG B 1 155 ? -6.383 0.407 11.352 1 98.31 155 ARG B CA 1
ATOM 2670 C C . ARG B 1 155 ? -7.605 0.982 10.648 1 98.31 155 ARG B C 1
ATOM 2672 O O . ARG B 1 155 ? -8.227 0.312 9.812 1 98.31 155 ARG B O 1
ATOM 2679 N N . SER B 1 156 ? -7.957 2.229 10.977 1 98.56 156 SER B N 1
ATOM 2680 C CA . SER B 1 156 ? -9.062 2.895 10.297 1 98.56 156 SER B CA 1
ATOM 2681 C C . SER B 1 156 ? -8.641 3.4 8.922 1 98.56 156 SER B C 1
ATOM 2683 O O . SER B 1 156 ? -7.449 3.604 8.664 1 98.56 156 SER B O 1
ATOM 2685 N N . VAL B 1 157 ? -9.594 3.494 8.031 1 98.62 157 VAL B N 1
ATOM 2686 C CA . VAL B 1 157 ? -9.391 4.051 6.699 1 98.62 157 VAL B CA 1
ATOM 2687 C C . VAL B 1 157 ? -10.203 5.34 6.551 1 98.62 157 VAL B C 1
ATOM 2689 O O . VAL B 1 157 ? -11.43 5.297 6.434 1 98.62 157 VAL B O 1
ATOM 2692 N N . VAL B 1 158 ? -9.516 6.477 6.52 1 98.69 158 VAL B N 1
ATOM 2693 C CA . VAL B 1 158 ? -10.148 7.785 6.445 1 98.69 158 VAL B CA 1
ATOM 2694 C C . VAL B 1 158 ? -10.281 8.219 4.988 1 98.69 158 VAL B C 1
ATOM 2696 O O . VAL B 1 158 ? -9.273 8.43 4.301 1 98.69 158 VAL B O 1
ATOM 2699 N N . ILE B 1 159 ? -11.484 8.406 4.52 1 97.25 159 ILE B N 1
ATOM 2700 C CA . ILE B 1 159 ? -11.719 8.711 3.113 1 97.25 159 ILE B CA 1
ATOM 2701 C C . ILE B 1 159 ? -12.398 10.078 2.986 1 97.25 159 ILE B C 1
ATOM 2703 O O . ILE B 1 159 ? -12.664 10.539 1.876 1 97.25 159 ILE B O 1
ATOM 2707 N N . ALA B 1 160 ? -12.758 10.617 4.176 1 97.44 160 ALA B N 1
ATOM 2708 C CA . ALA B 1 160 ? -13.438 11.906 4.223 1 97.44 160 ALA B CA 1
ATOM 2709 C C . ALA B 1 160 ? -13.016 12.703 5.453 1 97.44 160 ALA B C 1
ATOM 2711 O O . ALA B 1 160 ? -12.367 12.172 6.355 1 97.44 160 ALA B O 1
ATOM 2712 N N . ASN B 1 161 ? -13.422 13.984 5.406 1 98.81 161 ASN B N 1
ATOM 2713 C CA . ASN B 1 161 ? -13.094 14.844 6.539 1 98.81 161 ASN B CA 1
ATOM 2714 C C . ASN B 1 161 ? -13.703 14.32 7.836 1 98.81 161 ASN B C 1
ATOM 2716 O O . ASN B 1 161 ? -14.789 13.734 7.824 1 98.81 161 ASN B O 1
ATOM 2720 N N . LEU B 1 162 ? -13.008 14.523 8.922 1 98.88 162 LEU B N 1
ATOM 2721 C CA . LEU B 1 162 ? -13.492 14.102 10.234 1 98.88 162 LEU B CA 1
ATOM 2722 C C . LEU B 1 162 ? -13.688 15.305 11.156 1 98.88 162 LEU B C 1
ATOM 2724 O O . LEU B 1 162 ? -12.898 16.25 11.133 1 98.88 162 LEU B O 1
ATOM 2728 N N . PRO B 1 163 ? -14.695 15.242 11.992 1 98.81 163 PRO B N 1
ATOM 2729 C CA . PRO B 1 163 ? -15.062 16.391 12.82 1 98.81 163 PRO B CA 1
ATOM 2730 C C . PRO B 1 163 ? -14.148 16.562 14.039 1 98.81 163 PRO B C 1
ATOM 2732 O O . PRO B 1 163 ? -13.477 15.602 14.445 1 98.81 163 PRO B O 1
ATOM 2735 N N . ALA B 1 164 ? -14.219 17.812 14.555 1 98.75 164 ALA B N 1
ATOM 2736 C CA . ALA B 1 164 ? -13.414 18.156 15.727 1 98.75 164 ALA B CA 1
ATOM 2737 C C . ALA B 1 164 ? -13.906 17.406 16.969 1 98.75 164 ALA B C 1
ATOM 2739 O O . ALA B 1 164 ? -15.109 17.219 17.156 1 98.75 164 ALA B O 1
ATOM 2740 N N . TRP B 1 165 ? -12.914 16.969 17.734 1 98.69 165 TRP B N 1
ATOM 2741 C CA . TRP B 1 165 ? -13.117 16.422 19.078 1 98.69 165 TRP B CA 1
ATOM 2742 C C . TRP B 1 165 ? -14.094 15.258 19.047 1 98.69 165 TRP B C 1
ATOM 2744 O O . TRP B 1 165 ? -14.992 15.172 19.891 1 98.69 165 TRP B O 1
ATOM 2754 N N . MET B 1 166 ? -13.945 14.359 18.094 1 98.75 166 MET B N 1
ATOM 2755 C CA . MET B 1 166 ? -14.656 13.086 17.984 1 98.75 166 MET B CA 1
ATOM 2756 C C . MET B 1 166 ? -13.672 11.914 17.922 1 98.75 166 MET B C 1
ATOM 2758 O O . MET B 1 166 ? -12.578 12.047 17.375 1 98.75 166 MET B O 1
ATOM 2762 N N . ILE B 1 167 ? -14.016 10.797 18.484 1 98.88 167 ILE B N 1
ATOM 2763 C CA . ILE B 1 167 ? -13.367 9.508 18.234 1 98.88 167 ILE B CA 1
ATOM 2764 C C . ILE B 1 167 ? -13.992 8.852 17.016 1 98.88 167 ILE B C 1
ATOM 2766 O O . ILE B 1 167 ? -15.195 8.609 16.969 1 98.88 167 ILE B O 1
ATOM 2770 N N . CYS B 1 168 ? -13.203 8.625 16.047 1 98.88 168 CYS B N 1
ATOM 2771 C CA . CYS B 1 168 ? -13.641 8.07 14.773 1 98.88 168 CYS B CA 1
ATOM 2772 C C . CYS B 1 168 ? -13 6.715 14.516 1 98.88 168 CYS B C 1
ATOM 2774 O O . CYS B 1 168 ? -11.828 6.512 14.844 1 98.88 168 CYS B O 1
ATOM 2776 N N . VAL B 1 169 ? -13.75 5.715 13.945 1 98.5 169 VAL B N 1
ATOM 2777 C CA . VAL B 1 169 ? -13.203 4.375 13.75 1 98.5 169 VAL B CA 1
ATOM 2778 C C . VAL B 1 169 ? -13.812 3.746 12.5 1 98.5 169 VAL B C 1
ATOM 2780 O O . VAL B 1 169 ? -14.852 4.199 12.008 1 98.5 169 VAL B O 1
ATOM 2783 N N . GLY B 1 170 ? -13.023 2.809 11.977 1 97 170 GLY B N 1
ATOM 2784 C CA . GLY B 1 170 ? -13.633 1.941 10.984 1 97 170 GLY B CA 1
ATOM 2785 C C . GLY B 1 170 ? -13.039 2.117 9.594 1 97 170 GLY B C 1
ATOM 2786 O O . GLY B 1 170 ? -12.172 2.967 9.391 1 97 170 GLY B O 1
ATOM 2787 N N . ALA B 1 171 ? -13.539 1.278 8.594 1 95.62 171 ALA B N 1
ATOM 2788 C CA . ALA B 1 171 ? -13.211 1.28 7.172 1 95.62 171 ALA B CA 1
ATOM 2789 C C . ALA B 1 171 ? -14.461 1.111 6.316 1 95.62 171 ALA B C 1
ATOM 2791 O O . ALA B 1 171 ? -14.883 -0.014 6.043 1 95.62 171 ALA B O 1
ATOM 2792 N N . PRO B 1 172 ? -15.047 2.205 6.043 1 95.19 172 PRO B N 1
ATOM 2793 C CA . PRO B 1 172 ? -14.578 3.59 6.145 1 95.19 172 PRO B CA 1
ATOM 2794 C C . PRO B 1 172 ? -14.68 4.145 7.562 1 95.19 172 PRO B C 1
ATOM 2796 O O . PRO B 1 172 ? -15.531 3.709 8.344 1 95.19 172 PRO B O 1
ATOM 2799 N N . CYS B 1 173 ? -13.82 5.031 7.848 1 97.5 173 CYS B N 1
ATOM 2800 C CA . CYS B 1 173 ? -13.758 5.664 9.164 1 97.5 173 CYS B CA 1
ATOM 2801 C C . CYS B 1 173 ? -14.906 6.648 9.352 1 97.5 173 CYS B C 1
ATOM 2803 O O . CYS B 1 173 ? -15.164 7.477 8.477 1 97.5 173 CYS B O 1
ATOM 2805 N N . ARG B 1 174 ? -15.539 6.555 10.523 1 97.88 174 ARG B N 1
ATOM 2806 C CA . ARG B 1 174 ? -16.672 7.41 10.859 1 97.88 174 ARG B CA 1
ATOM 2807 C C . ARG B 1 174 ? -16.625 7.824 12.328 1 97.88 174 ARG B C 1
ATOM 2809 O O . ARG B 1 174 ? -16.062 7.121 13.156 1 97.88 174 ARG B O 1
ATOM 2816 N N . PRO B 1 175 ? -17.312 9.016 12.57 1 98.62 175 PRO B N 1
ATOM 2817 C CA . PRO B 1 175 ? -17.406 9.391 13.977 1 98.62 175 PRO B CA 1
ATOM 2818 C C . PRO B 1 175 ? -18.203 8.375 14.805 1 98.62 175 PRO B C 1
ATOM 2820 O O . PRO B 1 175 ? -19.281 7.941 14.398 1 98.62 175 PRO B O 1
ATOM 2823 N N . LEU B 1 176 ? -17.688 8 15.914 1 98.56 176 LEU B N 1
ATOM 2824 C CA . LEU B 1 176 ? -18.328 7.035 16.797 1 98.56 176 LEU B CA 1
ATOM 2825 C C . LEU B 1 176 ? -18.906 7.727 18.031 1 98.56 176 LEU B C 1
ATOM 2827 O O . LEU B 1 176 ? -20.062 7.504 18.391 1 98.56 176 LEU B O 1
ATOM 2831 N N . LYS B 1 177 ? -18.125 8.594 18.734 1 98.38 177 LYS B N 1
ATOM 2832 C CA . LYS B 1 177 ? -18.547 9.289 19.953 1 98.38 177 LYS B CA 1
ATOM 2833 C C . LYS B 1 177 ? -17.688 10.516 20.203 1 98.38 177 LYS B C 1
ATOM 2835 O O . LYS B 1 177 ? -16.578 10.633 19.672 1 98.38 177 LYS B O 1
ATOM 2840 N N . PRO B 1 178 ? -18.156 11.453 21.094 1 97.94 178 PRO B N 1
ATOM 2841 C CA . PRO B 1 178 ? -17.359 12.625 21.453 1 97.94 178 PRO B CA 1
ATOM 2842 C C . PRO B 1 178 ? -16.125 12.258 22.266 1 97.94 178 PRO B C 1
ATOM 2844 O O . PRO B 1 178 ? -16.156 11.312 23.062 1 97.94 178 PRO B O 1
ATOM 2847 N N . ARG B 1 179 ? -15.094 12.922 21.938 1 97.5 179 ARG B N 1
ATOM 2848 C CA . ARG B 1 179 ? -13.906 12.875 22.766 1 97.5 179 ARG B CA 1
ATOM 2849 C C . ARG B 1 179 ? -14.047 13.797 23.969 1 97.5 179 ARG B C 1
ATOM 2851 O O . ARG B 1 179 ? -13.82 15 23.859 1 97.5 179 ARG B O 1
ATOM 2858 N N . ASP B 1 180 ? -14.336 13.227 25.234 1 93.69 180 ASP B N 1
ATOM 2859 C CA . ASP B 1 180 ? -14.516 14.031 26.438 1 93.69 180 ASP B CA 1
ATOM 2860 C C . ASP B 1 180 ? -13.18 14.375 27.078 1 93.69 180 ASP B C 1
ATOM 2862 O O . ASP B 1 180 ? -12.453 13.477 27.516 1 93.69 180 ASP B O 1
ATOM 2866 N N . ILE B 1 181 ? -12.898 15.672 27.078 1 91.5 181 ILE B N 1
ATOM 2867 C CA . ILE B 1 181 ? -11.641 16.125 27.656 1 91.5 181 ILE B CA 1
ATOM 2868 C C . ILE B 1 181 ? -11.859 16.516 29.109 1 91.5 181 ILE B C 1
ATOM 2870 O O . ILE B 1 181 ? -12.797 17.25 29.438 1 91.5 181 ILE B O 1
ATOM 2874 N N . THR B 1 182 ? -11.25 15.812 29.953 1 81.94 182 THR B N 1
ATOM 2875 C CA . THR B 1 182 ? -11.312 16.203 31.359 1 81.94 182 THR B CA 1
ATOM 2876 C C . THR B 1 182 ? -10.172 17.172 31.703 1 81.94 182 THR B C 1
ATOM 2878 O O . THR B 1 182 ? -9.016 16.906 31.375 1 81.94 182 THR B O 1
ATOM 2881 N N . LEU B 1 183 ? -10.57 18.484 31.844 1 62.09 183 LEU B N 1
ATOM 2882 C CA . LEU B 1 183 ? -9.555 19.438 32.25 1 62.09 183 LEU B CA 1
ATOM 2883 C C . LEU B 1 183 ? -9.188 19.266 33.719 1 62.09 183 LEU B C 1
ATOM 2885 O O . LEU B 1 183 ? -10.039 18.875 34.531 1 62.09 183 LEU B O 1
#